Protein 4H3U (pdb70)

Structure (mmCIF, N/CA/C/O backbone):
data_4H3U
#
_entry.id   4H3U
#
_cell.length_a   61.578
_cell.length_b   61.578
_cell.length_c   144.576
_cell.angle_alpha   90.00
_cell.angle_beta   90.00
_cell.angle_gamma   120.00
#
_symmetry.space_group_name_H-M   'P 61'
#
loop_
_entity.id
_entity.type
_entity.pdbx_description
1 polymer 'hypothetical protein'
2 non-polymer 'CADMIUM ION'
3 non-polymer 'CHLORIDE ION'
4 non-polymer 'ACETATE ION'
5 water water
#
loop_
_atom_site.group_PDB
_atom_site.id
_atom_site.type_symbol
_atom_site.label_atom_id
_atom_site.label_alt_id
_atom_site.label_comp_id
_atom_site.label_asym_id
_atom_site.label_entity_id
_atom_site.label_seq_id
_atom_site.pdbx_PDB_ins_code
_atom_site.Cartn_x
_atom_site.Cartn_y
_atom_site.Cartn_z
_atom_site.occupancy
_atom_site.B_iso_or_equiv
_atom_site.auth_seq_id
_atom_site.auth_comp_id
_atom_site.auth_asym_id
_atom_site.auth_atom_id
_atom_site.pdbx_PDB_model_num
ATOM 6 N N . THR A 1 26 ? 42.338 11.133 30.356 1.00 33.39 2 THR A N 1
ATOM 7 C CA . THR A 1 26 ? 42.707 11.125 28.929 1.00 28.00 2 THR A CA 1
ATOM 8 C C . THR A 1 26 ? 41.911 12.150 28.115 1.00 30.91 2 THR A C 1
ATOM 9 O O . THR A 1 26 ? 40.672 12.113 28.063 1.00 31.67 2 THR A O 1
ATOM 13 N N . THR A 1 27 ? 42.632 13.031 27.439 1.00 17.60 3 THR A N 1
ATOM 14 C CA . THR A 1 27 ? 42.012 14.067 26.622 1.00 15.63 3 THR A CA 1
ATOM 15 C C . THR A 1 27 ? 41.640 13.556 25.236 1.00 15.11 3 THR A C 1
ATOM 16 O O . THR A 1 27 ? 42.496 13.027 24.536 1.00 15.90 3 THR A O 1
ATOM 20 N N . PRO A 1 28 ? 40.364 13.713 24.826 1.00 15.26 4 PRO A N 1
ATOM 21 C CA . PRO A 1 28 ? 39.956 13.271 23.485 1.00 13.51 4 PRO A CA 1
ATOM 22 C C . PRO A 1 28 ? 40.802 13.951 22.400 1.00 12.27 4 PRO A C 1
ATOM 23 O O . PRO A 1 28 ? 41.091 15.155 22.517 1.00 12.24 4 PRO A O 1
ATOM 27 N N . GLU A 1 29 ? 41.099 13.252 21.317 1.00 11.83 5 GLU A N 1
ATOM 28 C CA . GLU A 1 29 ? 41.866 13.856 20.249 1.00 13.05 5 GLU A CA 1
ATOM 29 C C . GLU A 1 29 ? 41.171 15.115 19.676 1.00 9.99 5 GLU A C 1
ATOM 30 O O . GLU A 1 29 ? 41.859 16.024 19.259 1.00 10.61 5 GLU A O 1
ATOM 36 N N . ILE A 1 30 ? 39.835 15.103 19.614 1.00 10.21 6 ILE A N 1
ATOM 37 C CA . ILE A 1 30 ? 39.111 16.246 19.078 1.00 9.74 6 ILE A CA 1
ATOM 38 C C . ILE A 1 30 ? 39.393 17.511 19.897 1.00 8.81 6 ILE A C 1
ATOM 39 O O . ILE A 1 30 ? 39.438 18.622 19.346 1.00 8.89 6 ILE A O 1
ATOM 44 N N . VAL A 1 31 ? 39.590 17.341 21.211 1.00 8.20 7 VAL A N 1
ATOM 45 C CA . VAL A 1 31 ? 39.926 18.460 22.083 1.00 8.16 7 VAL A CA 1
ATOM 46 C C . VAL A 1 31 ? 41.320 18.996 21.744 1.00 7.66 7 VAL A C 1
ATOM 47 O O . VAL A 1 31 ? 41.530 20.206 21.638 1.00 7.91 7 VAL A O 1
ATOM 51 N N . THR A 1 32 ? 42.285 18.086 21.607 1.00 7.91 8 THR A N 1
ATOM 52 C CA . THR A 1 32 ? 43.643 18.495 21.252 1.00 8.81 8 THR A CA 1
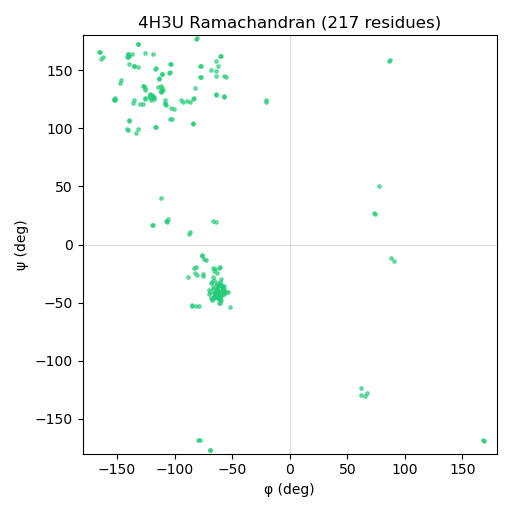ATOM 53 C C . THR A 1 32 ? 43.632 19.205 19.888 1.00 8.52 8 THR A C 1
ATOM 54 O O . THR A 1 32 ? 44.312 20.221 19.724 1.00 9.04 8 THR A O 1
ATOM 58 N N . ALA A 1 33 ? 42.854 18.700 18.931 1.00 7.82 9 ALA A N 1
ATOM 59 C CA . ALA A 1 33 ? 42.773 19.286 17.609 1.00 9.26 9 ALA A CA 1
ATOM 60 C C . ALA A 1 33 ? 42.151 20.680 17.657 1.00 8.51 9 ALA A C 1
ATOM 61 O O . ALA A 1 33 ? 42.583 21.606 16.984 1.00 8.83 9 ALA A O 1
ATOM 63 N N . TRP A 1 34 ? 41.105 20.829 18.460 1.00 8.15 10 TRP A N 1
ATOM 64 C CA . TRP A 1 34 ? 40.416 22.120 18.636 1.00 8.11 10 TRP A CA 1
ATOM 65 C C . TRP A 1 34 ? 41.376 23.166 19.226 1.00 7.79 10 TRP A C 1
ATOM 66 O O . TRP A 1 34 ? 41.448 24.292 18.735 1.00 7.93 10 TRP A O 1
ATOM 77 N N . ALA A 1 35 ? 42.110 22.767 20.262 1.00 7.52 11 ALA A N 1
ATOM 78 C CA . ALA A 1 35 ? 43.077 23.692 20.871 1.00 8.29 11 ALA A CA 1
ATOM 79 C C . ALA A 1 35 ? 44.192 24.077 19.911 1.00 8.46 11 ALA A C 1
ATOM 80 O O . ALA A 1 35 ? 44.592 25.255 19.852 1.00 8.91 11 ALA A O 1
ATOM 82 N N . ALA A 1 36 ? 44.673 23.102 19.135 1.00 8.85 12 ALA A N 1
ATOM 83 C CA . ALA A 1 36 ? 45.738 23.363 18.180 1.00 8.58 12 ALA A CA 1
ATOM 84 C C . ALA A 1 36 ? 45.226 24.301 17.069 1.00 7.81 12 ALA A C 1
ATOM 85 O O . ALA A 1 36 ? 45.966 25.165 16.582 1.00 9.16 12 ALA A O 1
ATOM 87 N N . ALA A 1 37 ? 43.974 24.139 16.664 1.00 8.00 13 ALA A N 1
ATOM 88 C CA . ALA A 1 37 ? 43.379 24.990 15.637 1.00 7.60 13 ALA A CA 1
ATOM 89 C C . ALA A 1 37 ? 43.257 26.427 16.152 1.00 7.66 13 ALA A C 1
ATOM 90 O O . ALA A 1 37 ? 43.621 27.390 15.486 1.00 8.50 13 ALA A O 1
ATOM 92 N N . TRP A 1 38 ? 42.806 26.588 17.388 1.00 7.64 14 TRP A N 1
ATOM 93 C CA . TRP A 1 38 ? 42.706 27.939 17.953 1.00 8.06 14 TRP A CA 1
ATOM 94 C C . TRP A 1 38 ? 44.075 28.592 18.183 1.00 7.69 14 TRP A C 1
ATOM 95 O O . TRP A 1 38 ? 44.196 29.811 18.053 1.00 9.04 14 TRP A O 1
ATOM 106 N N . THR A 1 39 ? 45.093 27.785 18.512 1.00 8.69 15 THR A N 1
ATOM 107 C CA . THR A 1 39 ? 46.424 28.302 18.829 1.00 8.70 15 THR A CA 1
ATOM 108 C C . THR A 1 39 ? 47.257 28.581 17.587 1.00 9.09 15 THR A C 1
ATOM 109 O O . THR A 1 39 ? 48.150 29.419 17.614 1.00 10.68 15 THR A O 1
ATOM 113 N N . GLY A 1 40 ? 46.943 27.914 16.495 1.00 9.08 16 GLY A N 1
ATOM 114 C CA . GLY A 1 40 ? 47.640 28.079 15.229 1.00 9.48 16 GLY A CA 1
ATOM 115 C C . GLY A 1 40 ? 47.191 29.304 14.462 1.00 8.78 16 GLY A C 1
ATOM 116 O O . GLY A 1 40 ? 46.473 30.148 14.981 1.00 11.12 16 GLY A O 1
ATOM 117 N N . THR A 1 41 ? 47.602 29.380 13.209 1.00 8.73 17 THR A N 1
ATOM 118 C CA . THR A 1 41 ? 47.395 30.573 12.387 1.00 10.43 17 THR A CA 1
ATOM 119 C C . THR A 1 41 ? 46.550 30.210 11.147 1.00 9.74 17 THR A C 1
ATOM 120 O O . THR A 1 41 ? 46.493 30.999 10.230 1.00 14.78 17 THR A O 1
ATOM 124 N N . ASN A 1 42 ? 45.870 29.064 11.161 1.00 9.17 18 ASN A N 1
ATOM 125 C CA . ASN A 1 42 ? 45.149 28.501 10.010 1.00 9.45 18 ASN A CA 1
ATOM 126 C C . ASN A 1 42 ? 43.655 28.438 10.307 1.00 9.06 18 ASN A C 1
ATOM 127 O O . ASN A 1 42 ? 43.206 27.526 10.972 1.00 9.23 18 ASN A O 1
ATOM 132 N N . PRO A 1 43 ? 42.881 29.388 9.775 1.00 8.74 19 PRO A N 1
ATOM 133 C CA . PRO A 1 43 ? 41.415 29.366 10.052 1.00 9.12 19 PRO A CA 1
ATOM 134 C C . PRO A 1 43 ? 40.774 28.022 9.664 1.00 7.81 19 PRO A C 1
ATOM 135 O O . PRO A 1 43 ? 39.867 27.534 10.372 1.00 8.23 19 PRO A O 1
ATOM 139 N N . ASN A 1 44 ? 41.159 27.442 8.530 1.00 7.80 20 ASN A N 1
ATOM 140 C CA . ASN A 1 44 ? 40.551 26.197 8.073 1.00 7.87 20 ASN A CA 1
ATOM 141 C C . ASN A 1 44 ? 40.820 25.014 8.979 1.00 7.76 20 ASN A C 1
ATOM 142 O O . ASN A 1 44 ? 40.086 24.036 8.919 1.00 8.82 20 ASN A O 1
ATOM 147 N N . ALA A 1 45 ? 41.857 25.070 9.803 1.00 7.69 21 ALA A N 1
ATOM 148 C CA . ALA A 1 45 ? 42.094 23.998 10.751 1.00 8.64 21 ALA A CA 1
ATOM 149 C C . ALA A 1 45 ? 40.976 23.956 11.788 1.00 7.86 21 ALA A C 1
ATOM 150 O O . ALA A 1 45 ? 40.695 22.865 12.318 1.00 8.81 21 ALA A O 1
ATOM 152 N N . LEU A 1 46 ? 40.322 25.087 12.078 1.00 7.97 22 LEU A N 1
ATOM 153 C CA . LEU A 1 46 ? 39.189 25.073 13.013 1.00 8.53 22 LEU A CA 1
ATOM 154 C C . LEU A 1 46 ? 37.930 24.615 12.268 1.00 7.82 22 LEU A C 1
ATOM 155 O O . LEU A 1 46 ? 37.240 23.682 12.689 1.00 7.71 22 LEU A O 1
ATOM 160 N N . GLY A 1 47 ? 37.610 25.261 11.145 1.00 7.95 23 GLY A N 1
ATOM 161 C CA . GLY A 1 47 ? 36.408 24.911 10.430 1.00 8.34 23 GLY A CA 1
ATOM 162 C C . GLY A 1 47 ? 36.285 23.465 10.000 1.00 7.10 23 GLY A C 1
ATOM 163 O O . GLY A 1 47 ? 35.181 22.862 10.074 1.00 7.68 23 GLY A O 1
ATOM 164 N N . THR A 1 48 ? 37.375 22.853 9.570 1.00 6.78 24 THR A N 1
ATOM 165 C CA . THR A 1 48 ? 37.326 21.489 9.070 1.00 6.82 24 THR A CA 1
ATOM 166 C C . THR A 1 48 ? 36.854 20.480 10.113 1.00 6.73 24 THR A C 1
ATOM 167 O O . THR A 1 48 ? 36.429 19.372 9.758 1.00 7.81 24 THR A O 1
ATOM 171 N N . LEU A 1 49 ? 36.937 20.812 11.389 1.00 6.71 25 LEU A N 1
ATOM 172 C CA . LEU A 1 49 ? 36.481 19.920 12.447 1.00 7.89 25 LEU A CA 1
ATOM 173 C C . LEU A 1 49 ? 34.969 19.803 12.557 1.00 7.89 25 LEU A C 1
ATOM 174 O O . LEU A 1 49 ? 34.485 18.917 13.246 1.00 8.57 25 LEU A O 1
ATOM 179 N N . PHE A 1 50 ? 34.223 20.691 11.905 1.00 6.98 26 PHE A N 1
ATOM 180 C CA . PHE A 1 50 ? 32.791 20.814 12.072 1.00 7.31 26 PHE A CA 1
ATOM 181 C C . PHE A 1 50 ? 31.959 20.238 10.942 1.00 7.80 26 PHE A C 1
ATOM 182 O O . PHE A 1 50 ? 32.322 20.223 9.778 1.00 8.36 26 PHE A O 1
ATOM 190 N N . ALA A 1 51 ? 30.777 19.742 11.345 1.00 8.68 27 ALA A N 1
ATOM 191 C CA . ALA A 1 51 ? 29.772 19.271 10.426 1.00 9.44 27 ALA A CA 1
ATOM 192 C C 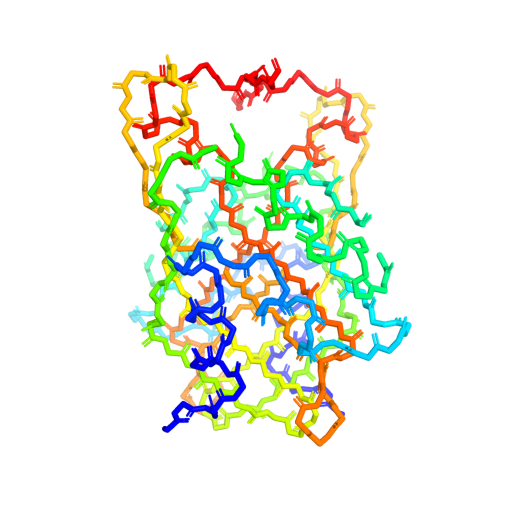. ALA A 1 51 ? 29.338 20.387 9.497 1.00 8.97 27 ALA A C 1
ATOM 193 O O . ALA A 1 51 ? 29.460 21.580 9.820 1.00 9.68 27 ALA A O 1
ATOM 195 N N . ALA A 1 52 ? 28.698 20.029 8.385 1.00 10.05 28 ALA A N 1
ATOM 196 C CA . ALA A 1 52 ? 28.287 20.995 7.411 1.00 11.18 28 ALA A CA 1
ATOM 197 C C . ALA A 1 52 ? 27.319 22.016 7.984 1.00 10.66 28 ALA A C 1
ATOM 198 O O . ALA A 1 52 ? 27.339 23.185 7.582 1.00 11.73 28 ALA A O 1
ATOM 200 N N . ASP A 1 53 ? 26.465 21.560 8.899 1.00 9.82 29 ASP A N 1
ATOM 201 C CA . ASP A 1 53 ? 25.502 22.383 9.598 1.00 11.10 29 ASP A CA 1
ATOM 202 C C . ASP A 1 53 ? 25.884 22.605 11.055 1.00 10.31 29 ASP A C 1
ATOM 203 O O . ASP A 1 53 ? 25.058 22.943 11.890 1.00 11.49 29 ASP A O 1
ATOM 208 N N . GLY A 1 54 ? 27.149 22.415 11.369 1.00 9.43 30 GLY A N 1
ATOM 209 C CA . GLY A 1 54 ? 27.631 22.619 12.714 1.00 8.65 30 GLY A CA 1
ATOM 210 C C . GLY A 1 54 ? 27.511 24.071 13.153 1.00 7.98 30 GLY A C 1
ATOM 211 O O . GLY A 1 54 ? 27.641 24.981 12.348 1.00 9.52 30 GLY A O 1
ATOM 212 N N . THR A 1 55 ? 27.310 24.264 14.442 1.00 8.15 31 THR A N 1
ATOM 213 C CA . THR A 1 55 ? 27.184 25.599 15.012 1.00 8.39 31 THR A CA 1
ATOM 214 C C . THR A 1 55 ? 28.300 25.913 16.006 1.00 7.85 31 THR A C 1
ATOM 215 O O . THR A 1 55 ? 28.840 25.032 16.675 1.00 8.63 31 THR A O 1
ATOM 219 N N . TYR A 1 56 ? 28.610 27.209 16.091 1.00 8.43 32 TYR A N 1
ATOM 220 C CA . TYR A 1 56 ? 29.603 27.703 17.001 1.00 7.30 32 TYR A CA 1
ATOM 221 C C . TYR A 1 56 ? 29.002 28.956 17.653 1.00 8.05 32 TYR A C 1
ATOM 222 O O . TYR A 1 56 ? 28.612 29.898 16.957 1.00 9.02 32 TYR A O 1
ATOM 231 N N . VAL A 1 57 ? 28.930 28.990 18.977 1.00 7.59 33 VAL A N 1
ATOM 232 C CA . VAL A 1 57 ? 28.432 30.132 19.724 1.00 8.43 33 VAL A CA 1
ATOM 233 C C . VAL A 1 57 ? 29.475 30.547 20.754 1.00 8.07 33 VAL A C 1
ATOM 234 O O . VAL A 1 57 ? 29.843 29.763 21.597 1.00 8.76 33 VAL A O 1
ATOM 238 N N . ASP A 1 58 ? 29.864 31.830 20.710 1.00 7.95 34 ASP A N 1
ATOM 239 C CA . ASP A 1 58 ? 30.681 32.451 21.748 1.00 7.88 34 ASP A CA 1
ATOM 240 C C . ASP A 1 58 ? 29.731 33.283 22.583 1.00 7.78 34 ASP A C 1
ATOM 241 O O . ASP A 1 58 ? 29.213 34.299 22.116 1.00 9.05 34 ASP A O 1
ATOM 246 N N . HIS A 1 59 ? 29.454 32.818 23.803 1.00 7.71 35 HIS A N 1
ATOM 247 C CA . HIS A 1 59 ? 28.506 33.505 24.658 1.00 8.45 35 HIS A CA 1
ATOM 248 C C . HIS A 1 59 ? 29.063 34.789 25.269 1.00 8.25 35 HIS A C 1
ATOM 249 O O . HIS A 1 59 ? 28.267 35.649 25.658 1.00 9.77 35 HIS A O 1
ATOM 256 N N . ALA A 1 60 ? 30.363 34.868 25.446 1.00 9.04 36 ALA A N 1
ATOM 257 C CA . ALA A 1 60 ? 30.951 36.064 26.063 1.00 9.89 36 ALA A CA 1
AT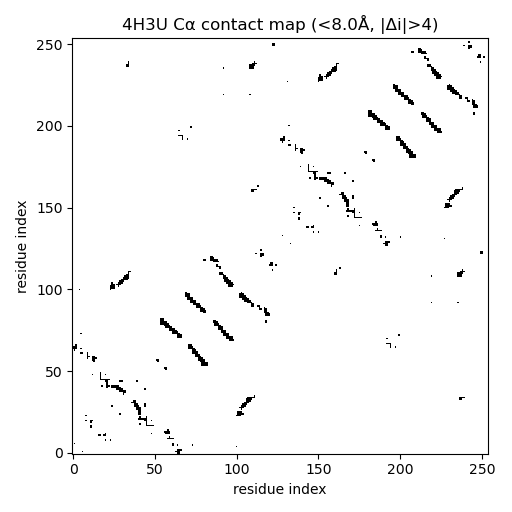OM 258 C C . ALA A 1 60 ? 30.762 37.288 25.152 1.00 11.08 36 ALA A C 1
ATOM 259 O O . ALA A 1 60 ? 30.418 38.359 25.618 1.00 11.36 36 ALA A O 1
ATOM 261 N N . ILE A 1 61 ? 31.052 37.094 23.859 1.00 13.02 37 ILE A N 1
ATOM 262 C CA . ILE A 1 61 ? 30.961 38.147 22.822 1.00 14.53 37 ILE A CA 1
ATOM 263 C C . ILE A 1 61 ? 29.576 38.214 22.215 1.00 13.63 37 ILE A C 1
ATOM 264 O O . ILE A 1 61 ? 29.167 39.279 21.768 1.00 17.92 37 ILE A O 1
ATOM 269 N N . GLY A 1 62 ? 28.855 37.102 22.202 1.00 12.99 38 GLY A N 1
ATOM 270 C CA . GLY A 1 62 ? 27.566 36.947 21.590 1.00 12.58 38 GLY A CA 1
ATOM 271 C C . GLY A 1 62 ? 27.647 36.807 20.091 1.00 14.93 38 GLY A C 1
ATOM 272 O O . GLY A 1 62 ? 27.019 37.564 19.356 1.00 24.88 38 GLY A O 1
ATOM 273 N N . ALA A 1 63 ? 28.485 35.910 19.622 1.00 11.23 39 ALA A N 1
ATOM 274 C CA . ALA A 1 63 ? 28.645 35.633 18.211 1.00 11.63 39 ALA A CA 1
ATOM 275 C C . ALA A 1 63 ? 28.143 34.226 17.913 1.00 9.74 39 ALA A C 1
ATOM 276 O O . ALA A 1 63 ? 28.448 33.301 18.638 1.00 11.57 39 ALA A O 1
ATOM 278 N N A THR A 1 64 ? 27.456 34.085 16.783 0.50 10.38 40 THR A N 1
ATOM 279 N N B THR A 1 64 ? 27.417 34.054 16.819 0.50 10.04 40 THR A N 1
ATOM 280 C CA A THR A 1 64 ? 26.884 32.833 16.296 0.50 9.61 40 THR A CA 1
ATOM 281 C CA B THR A 1 64 ? 26.959 32.745 16.359 0.50 10.12 40 THR A CA 1
ATOM 282 C C A THR A 1 64 ? 27.260 32.533 14.837 0.50 8.98 40 THR A C 1
ATOM 283 C C B THR A 1 64 ? 27.355 32.557 14.900 0.50 9.49 40 THR A C 1
ATOM 284 O O A THR A 1 64 ? 26.980 33.339 13.935 0.50 10.09 40 THR A O 1
ATOM 285 O O B THR A 1 64 ? 27.228 33.484 14.084 0.50 9.35 40 THR A O 1
ATOM 300 N N . THR A 1 66 ? 27.432 29.341 11.684 1.00 7.93 42 THR A N 1
ATOM 301 C CA . THR A 1 66 ? 26.963 28.037 11.228 1.00 7.96 42 THR A CA 1
ATOM 302 C C . THR A 1 66 ? 27.729 27.640 9.975 1.00 7.38 42 THR A C 1
ATOM 303 O O . THR A 1 66 ? 27.796 28.436 9.027 1.00 9.11 42 THR A O 1
ATOM 307 N N . GLY A 1 67 ? 28.219 26.405 9.973 1.00 7.88 43 GLY A N 1
ATOM 308 C CA . GLY A 1 67 ? 28.933 25.874 8.830 1.00 7.78 43 GLY A CA 1
ATOM 309 C C . GLY A 1 67 ? 30.409 26.203 8.842 1.00 7.51 43 GLY A C 1
ATOM 310 O O . GLY A 1 67 ? 30.861 27.090 9.538 1.00 7.71 43 GLY A O 1
ATOM 311 N N . ARG A 1 68 ? 31.204 25.406 8.108 1.00 7.24 44 ARG A N 1
ATOM 312 C CA . ARG A 1 68 ? 32.628 25.521 8.152 1.00 7.09 44 ARG A CA 1
ATOM 313 C C . ARG A 1 68 ? 33.168 26.832 7.695 1.00 7.40 44 ARG A C 1
ATOM 314 O O . ARG A 1 68 ? 34.174 27.312 8.260 1.00 7.71 44 ARG A O 1
ATOM 322 N N . GLU A 1 69 ? 32.625 27.430 6.638 1.00 7.10 45 GLU A N 1
ATOM 323 C CA . GLU A 1 69 ? 33.115 28.715 6.187 1.00 7.11 45 GLU A CA 1
ATOM 324 C C . GLU A 1 69 ? 32.962 29.778 7.260 1.00 6.58 45 GLU A C 1
ATOM 325 O O . GLU A 1 69 ? 33.925 30.532 7.534 1.00 7.53 45 GLU A O 1
ATOM 331 N N . GLN A 1 70 ? 31.773 29.903 7.851 1.00 6.59 46 GLN A N 1
ATOM 332 C CA . GLN A 1 70 ? 31.585 30.908 8.907 1.00 7.16 46 GLN A CA 1
ATOM 333 C C . GLN A 1 70 ? 32.474 30.631 10.122 1.00 6.84 46 GLN A C 1
ATOM 334 O O . GLN A 1 70 ? 32.998 31.529 10.747 1.00 7.62 46 GLN A O 1
ATOM 340 N N . ILE A 1 71 ? 32.621 29.356 10.461 1.00 7.02 47 ILE A N 1
ATOM 341 C CA . ILE A 1 71 ? 33.401 28.970 11.658 1.00 7.19 47 ILE A CA 1
ATOM 342 C C . ILE A 1 71 ? 34.896 29.261 11.456 1.00 7.07 47 ILE A C 1
ATOM 343 O O . ILE A 1 71 ? 35.549 29.864 12.319 1.00 8.20 47 ILE A O 1
ATOM 348 N N . SER A 1 72 ? 35.451 28.886 10.294 1.00 7.65 48 SER A N 1
ATOM 349 C CA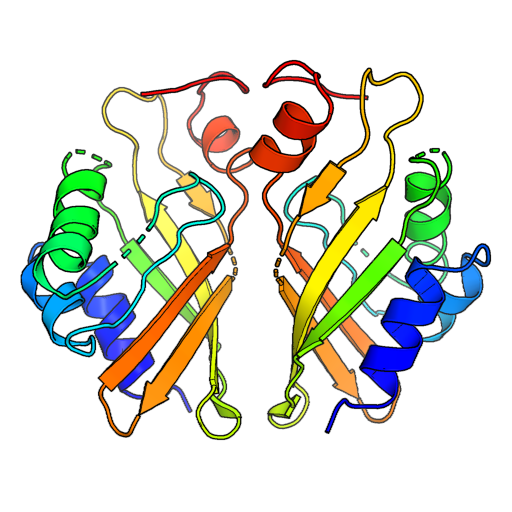 . SER A 1 72 ? 36.808 29.280 9.975 1.00 7.78 48 SER A CA 1
ATOM 350 C C . SER A 1 72 ? 36.902 30.827 9.990 1.00 7.53 48 SER A C 1
ATOM 351 O O . SER A 1 72 ? 37.886 31.395 10.485 1.00 7.95 48 SER A O 1
ATOM 354 N N . GLY A 1 73 ? 35.879 31.515 9.483 1.00 7.68 49 GLY A N 1
ATOM 355 C CA . GLY A 1 73 ? 35.825 32.964 9.523 1.00 7.26 49 GLY A CA 1
ATOM 356 C C . GLY A 1 73 ? 35.861 33.542 10.913 1.00 7.33 49 GLY A C 1
ATOM 357 O O . GLY A 1 73 ? 36.385 34.659 11.091 1.00 9.68 49 GLY A O 1
ATOM 358 N N . TRP A 1 74 ? 35.354 32.842 11.926 1.00 8.46 50 TRP A N 1
ATOM 359 C CA . TRP A 1 74 ? 35.418 33.294 13.313 1.00 8.65 50 TRP A CA 1
ATOM 360 C C . TRP A 1 74 ? 36.852 33.224 13.845 1.00 8.02 50 TRP A C 1
ATOM 361 O O . TRP A 1 74 ? 37.281 34.138 14.546 1.00 9.05 50 TRP A O 1
ATOM 372 N N . LYS A 1 75 ? 37.607 32.194 13.494 1.00 8.50 51 LYS A N 1
ATOM 373 C CA . LYS A 1 75 ? 39.031 32.166 13.832 1.00 8.47 51 LYS A CA 1
ATOM 374 C C . LYS A 1 75 ? 39.730 33.330 13.144 1.00 8.09 51 LYS A C 1
ATOM 375 O O . LYS A 1 75 ? 40.546 34.023 13.778 1.00 8.70 51 LYS A O 1
ATOM 381 N N . ALA A 1 76 ? 39.455 33.577 11.864 1.00 8.01 52 ALA A N 1
ATOM 382 C CA . ALA A 1 76 ? 40.068 34.690 11.171 1.00 9.25 52 ALA A CA 1
ATOM 383 C C . ALA A 1 76 ? 39.736 36.045 11.825 1.00 9.87 52 ALA A C 1
ATOM 384 O O . ALA A 1 76 ? 40.618 36.887 12.005 1.00 10.16 52 ALA A O 1
ATOM 386 N N . ARG A 1 77 ? 38.485 36.255 12.186 1.00 9.99 53 ARG A N 1
ATOM 387 C CA . ARG A 1 77 ? 38.038 37.486 12.811 1.00 10.36 53 ARG A CA 1
ATOM 388 C C . ARG A 1 77 ? 38.671 37.687 14.173 1.00 10.22 53 ARG A C 1
ATOM 389 O O . ARG A 1 77 ? 39.043 38.800 14.558 1.00 11.97 53 ARG A O 1
ATOM 397 N N . THR A 1 78 ? 38.752 36.608 14.933 1.00 9.66 54 THR A N 1
ATOM 398 C CA . THR A 1 78 ? 39.370 36.673 16.239 1.00 8.84 54 THR A CA 1
ATOM 399 C C . THR A 1 78 ? 40.848 37.070 16.088 1.00 8.97 54 THR A C 1
ATOM 400 O O . THR A 1 78 ? 41.319 37.947 16.817 1.00 10.56 54 THR A O 1
ATOM 404 N N . ASP A 1 79 ? 41.555 36.438 15.161 1.00 8.74 55 ASP A N 1
ATOM 405 C CA . ASP A 1 79 ? 42.970 36.775 14.925 1.00 9.51 55 ASP A CA 1
ATOM 406 C C . ASP A 1 79 ? 43.172 38.197 14.454 1.00 10.01 55 ASP A C 1
ATOM 407 O O . ASP A 1 79 ? 44.185 38.824 14.731 1.00 11.61 55 ASP A O 1
ATOM 412 N N . ALA A 1 80 ? 42.251 38.704 13.662 1.00 11.46 56 ALA A N 1
ATOM 413 C CA . ALA A 1 80 ? 42.357 40.084 13.214 1.00 12.31 56 ALA A CA 1
ATOM 414 C C . ALA A 1 80 ? 42.254 41.050 14.388 1.00 12.94 56 ALA A C 1
ATOM 415 O O . ALA A 1 80 ? 42.867 42.104 14.345 1.00 15.23 56 ALA A O 1
ATOM 425 N N . ILE A 1 82 ? 42.820 40.102 17.835 1.00 9.32 58 ILE A N 1
ATOM 426 C CA . ILE A 1 82 ? 43.593 39.666 18.959 1.00 8.80 58 ILE A CA 1
ATOM 427 C C . ILE A 1 82 ? 44.864 38.975 18.519 1.00 8.68 58 ILE A C 1
ATOM 428 O O . ILE A 1 82 ? 44.824 38.049 17.729 1.00 9.26 58 ILE A O 1
ATOM 433 N N . GLU A 1 83 ? 45.997 39.503 18.990 1.00 8.67 59 GLU A N 1
ATOM 434 C CA . GLU A 1 83 ? 47.268 38.918 18.704 1.00 9.05 59 GLU A CA 1
ATOM 435 C C . GLU A 1 83 ? 47.550 37.726 19.648 1.00 8.38 59 GLU A C 1
ATOM 436 O O . GLU A 1 83 ? 47.114 37.696 20.797 1.00 8.40 59 GLU A O 1
ATOM 442 N N A ASN A 1 84 ? 48.307 36.760 19.151 0.50 9.86 60 ASN A N 1
ATOM 443 N N B ASN A 1 84 ? 48.308 36.750 19.177 0.50 10.60 60 ASN A N 1
ATOM 444 C CA A ASN A 1 84 ? 48.795 35.639 19.958 0.50 9.67 60 ASN A CA 1
ATOM 445 C CA B ASN A 1 84 ? 48.757 35.652 20.037 0.50 11.39 60 ASN A CA 1
ATOM 446 C C A ASN A 1 84 ? 47.676 34.811 20.625 0.50 9.50 60 ASN A C 1
ATOM 447 C C B ASN A 1 84 ? 47.626 34.862 20.684 0.50 10.04 60 ASN A C 1
ATOM 448 O O A ASN A 1 84 ? 47.839 34.362 21.748 0.50 9.64 60 ASN A O 1
ATOM 449 O O B ASN A 1 84 ? 47.712 34.519 21.862 0.50 10.40 60 ASN A O 1
ATOM 458 N N . VAL A 1 85 ? 46.548 34.643 19.947 1.00 8.34 61 VAL A N 1
ATOM 459 C CA . VAL A 1 85 ? 45.488 33.825 20.512 1.00 8.82 61 VAL A CA 1
ATOM 460 C C . VAL A 1 85 ? 46.045 32.426 20.811 1.00 9.38 61 VAL A C 1
ATOM 461 O O . VAL A 1 85 ? 46.719 31.820 19.957 1.00 9.92 61 VAL A O 1
ATOM 465 N N . HIS A 1 86 ? 45.833 31.962 22.027 1.00 9.09 62 HIS A N 1
ATOM 466 C CA . HIS A 1 86 ? 46.285 30.641 22.400 1.00 10.07 62 HIS A CA 1
ATOM 467 C C . HIS A 1 86 ? 45.322 30.055 23.404 1.00 9.97 62 HIS A C 1
ATOM 468 O O . HIS A 1 86 ? 44.824 30.742 24.286 1.00 11.53 62 HIS A O 1
ATOM 475 N N . VAL A 1 87 ? 45.058 28.769 23.213 1.00 9.56 63 VAL A N 1
ATOM 476 C CA . VAL A 1 87 ? 44.128 28.016 24.039 1.00 9.49 63 VAL A CA 1
ATOM 477 C C . VAL A 1 87 ? 44.826 26.762 24.539 1.00 9.87 63 VAL A C 1
ATOM 478 O O . VAL A 1 87 ? 45.335 26.012 23.745 1.00 12.00 63 VAL A O 1
ATOM 482 N N . THR A 1 88 ? 44.913 26.626 25.870 1.00 9.80 64 THR A N 1
ATOM 483 C CA . THR A 1 88 ? 45.562 25.476 26.483 1.00 10.24 64 THR A CA 1
ATOM 484 C C . THR A 1 88 ? 44.503 24.680 27.221 1.00 9.86 64 THR A C 1
ATOM 485 O O . THR A 1 88 ? 43.576 25.218 27.798 1.00 11.70 64 THR A O 1
ATOM 489 N N . ILE A 1 89 ? 44.626 23.361 27.199 1.00 9.98 65 ILE A N 1
ATOM 490 C CA . ILE A 1 89 ? 43.688 22.487 27.856 1.00 9.31 65 ILE A CA 1
ATOM 491 C C . ILE A 1 89 ? 44.091 22.219 29.297 1.00 9.20 65 ILE A C 1
ATOM 492 O O . ILE A 1 89 ? 45.196 21.721 29.551 1.00 11.87 65 ILE A O 1
ATOM 497 N N . THR A 1 90 ? 43.193 22.512 30.210 1.00 9.63 66 THR A N 1
ATOM 498 C CA . THR A 1 90 ? 43.350 22.213 31.623 1.00 11.17 66 THR A CA 1
ATOM 499 C C . THR A 1 90 ? 42.897 20.787 31.882 1.00 11.02 66 THR A C 1
ATOM 500 O O . THR A 1 90 ? 43.645 19.984 32.462 1.00 13.76 66 THR A O 1
ATOM 504 N N . LYS A 1 91 ? 41.677 20.451 31.442 1.00 10.20 67 LYS A N 1
ATOM 505 C CA . LYS A 1 91 ? 41.165 19.089 31.522 1.00 11.64 67 LYS A CA 1
ATOM 506 C C . LYS A 1 91 ? 39.969 18.974 30.600 1.00 9.50 67 LYS A C 1
ATOM 507 O O . LYS A 1 91 ? 39.413 19.975 30.213 1.00 10.88 67 LYS A O 1
ATOM 513 N N . ALA A 1 92 ? 39.630 17.770 30.212 1.00 9.30 68 ALA A N 1
ATOM 514 C CA . ALA A 1 92 ? 38.490 17.559 29.376 1.00 8.74 68 ALA A CA 1
ATOM 515 C C . ALA A 1 92 ? 37.936 16.187 29.664 1.00 8.26 68 ALA A C 1
ATOM 516 O O . ALA A 1 92 ? 38.675 15.299 30.079 1.00 11.12 68 ALA A O 1
ATOM 518 N N A TYR A 1 93 ? 36.634 16.000 29.425 0.50 8.57 69 TYR A N 1
ATOM 519 N N B TYR A 1 93 ? 36.660 15.970 29.362 0.50 8.33 69 TYR A N 1
ATOM 520 C CA A TYR A 1 93 ? 35.940 14.767 29.742 0.50 8.91 69 TYR A CA 1
ATOM 521 C CA B TYR A 1 93 ? 36.042 14.692 29.555 0.50 9.38 69 TYR A CA 1
ATOM 522 C C A TYR A 1 93 ? 34.720 14.555 28.841 0.50 8.82 69 TYR A C 1
ATOM 523 C C B TYR A 1 93 ? 34.911 14.571 28.595 0.50 8.87 69 TYR A C 1
ATOM 524 O O A TYR A 1 93 ? 33.933 15.463 28.626 0.50 8.20 69 TYR A O 1
ATOM 525 O O B TYR A 1 93 ? 34.392 15.564 28.077 0.50 8.14 69 TYR A O 1
ATOM 542 N N . ARG A 1 94 ? 34.536 13.321 28.375 1.00 11.21 70 ARG A N 1
ATOM 543 C CA . ARG A 1 94 ? 33.497 12.924 27.445 1.00 11.08 70 ARG A CA 1
ATOM 544 C C . ARG A 1 94 ? 32.421 12.120 28.173 1.00 10.36 70 ARG A C 1
ATOM 545 O O . ARG A 1 94 ? 32.734 11.242 28.967 1.00 11.30 70 ARG A O 1
ATOM 553 N N . ALA A 1 95 ? 31.176 12.396 27.806 1.00 10.32 71 ALA A N 1
ATOM 554 C CA . ALA A 1 95 ? 29.981 11.682 28.244 1.00 12.85 71 ALA A CA 1
ATOM 555 C C . ALA A 1 95 ? 29.185 11.452 26.957 1.00 13.27 71 ALA A C 1
ATOM 556 O O . ALA A 1 95 ? 28.446 12.307 26.504 1.00 13.80 71 ALA A O 1
ATOM 558 N N . GLY A 1 96 ? 29.360 10.266 26.372 1.00 19.29 72 GLY A N 1
ATOM 559 C CA . GLY A 1 96 ? 28.653 9.942 25.130 1.00 22.20 72 GLY A CA 1
ATOM 560 C C . GLY A 1 96 ? 29.051 10.879 24.006 1.00 16.56 72 GLY A C 1
ATOM 561 O O . GLY A 1 96 ? 30.224 11.002 23.676 1.00 16.95 72 GLY A O 1
ATOM 562 N N . ASP A 1 97 ? 28.069 11.556 23.416 1.00 16.01 73 ASP A N 1
ATOM 563 C CA . ASP A 1 97 ? 28.372 12.485 22.342 1.00 12.88 73 ASP A CA 1
ATOM 564 C C . ASP A 1 97 ? 28.716 13.893 22.837 1.00 10.45 73 ASP A C 1
ATOM 565 O O . ASP A 1 97 ? 28.845 14.790 22.036 1.00 16.33 73 ASP A O 1
ATOM 570 N N . HIS A 1 98 ? 28.885 14.065 24.136 1.00 8.51 74 HIS A N 1
ATOM 571 C CA . HIS A 1 98 ? 29.172 15.373 24.707 1.00 9.54 74 HIS A CA 1
ATOM 572 C C . HIS A 1 98 ? 30.562 15.406 25.258 1.00 10.86 74 HIS A C 1
ATOM 573 O O . HIS A 1 98 ? 31.042 14.444 25.839 1.00 13.25 74 HIS A O 1
ATOM 580 N N . VAL A 1 99 ? 31.281 16.473 24.994 1.00 8.49 75 VAL A N 1
ATOM 581 C CA . VAL A 1 99 ? 32.618 16.678 25.516 1.00 8.41 75 VAL A CA 1
ATOM 582 C C . VAL A 1 99 ? 32.621 18.050 26.222 1.00 8.17 75 VAL A C 1
ATOM 583 O O . VAL A 1 99 ? 32.146 19.050 25.692 1.00 10.99 75 VAL A O 1
ATOM 587 N N . THR A 1 100 ? 33.183 18.057 27.421 1.00 6.88 76 THR A N 1
ATOM 588 C CA . THR A 1 100 ? 33.386 19.277 28.175 1.00 7.05 76 THR A CA 1
ATOM 589 C C . THR A 1 100 ? 34.865 19.581 28.239 1.00 6.63 76 THR A C 1
ATOM 590 O O . THR A 1 100 ? 35.671 18.688 28.563 1.00 7.96 76 THR A O 1
ATOM 594 N N . ILE A 1 101 ? 35.215 20.839 27.954 1.00 7.22 77 ILE A N 1
ATOM 595 C CA . ILE A 1 101 ? 36.580 21.289 27.980 1.00 7.21 77 ILE A CA 1
ATOM 596 C C . ILE A 1 101 ? 36.749 22.410 28.977 1.00 7.79 77 ILE A C 1
ATOM 597 O O . ILE A 1 101 ? 36.014 23.394 28.916 1.00 8.54 77 ILE A O 1
ATOM 602 N N . GLU A 1 102 ? 37.693 22.264 29.897 1.00 7.53 78 GLU A N 1
ATOM 603 C CA . GLU A 1 102 ? 38.139 23.353 30.747 1.00 8.02 78 GLU A CA 1
ATOM 604 C C . GLU A 1 102 ? 39.494 23.791 30.136 1.00 7.90 78 GLU A C 1
ATOM 605 O O . GLU A 1 102 ? 40.455 23.005 30.053 1.00 9.45 78 GLU A O 1
ATOM 611 N N . ALA A 1 103 ? 39.560 25.028 29.672 1.00 8.82 79 ALA A N 1
ATOM 612 C CA . ALA A 1 103 ? 40.736 25.561 29.001 1.00 9.21 79 ALA A CA 1
ATOM 613 C C . ALA A 1 103 ? 41.104 26.890 29.549 1.00 8.80 79 ALA A C 1
ATOM 614 O O . ALA A 1 103 ? 40.416 27.447 30.409 1.00 9.51 79 ALA A O 1
ATOM 616 N N . VAL A 1 104 ? 42.255 27.397 29.101 1.00 8.86 80 VAL A N 1
ATOM 617 C CA . VAL A 1 104 ? 42.651 28.785 29.339 1.00 9.42 80 VAL A CA 1
ATOM 618 C C . VAL A 1 104 ? 42.783 29.428 27.972 1.00 9.23 80 VAL A C 1
ATOM 619 O O . VAL A 1 104 ? 43.483 28.931 27.100 1.00 10.53 80 VAL A O 1
ATOM 623 N N . TYR A 1 105 ? 42.093 30.547 27.830 1.00 8.65 81 TYR A N 1
ATOM 624 C CA . TYR A 1 105 ? 42.071 31.359 26.620 1.00 9.24 81 TYR A CA 1
ATOM 625 C C . TYR A 1 105 ? 42.851 32.648 26.859 1.00 9.28 81 TYR A C 1
ATOM 626 O O . TYR A 1 105 ? 42.546 33.394 27.772 1.00 9.29 81 TYR A O 1
ATOM 635 N N . GLY A 1 106 ? 43.859 32.867 26.045 1.00 9.76 82 GLY A N 1
ATOM 636 C CA . GLY A 1 106 ? 44.704 34.040 26.192 1.00 9.71 82 GLY A CA 1
ATOM 637 C C . GLY A 1 106 ? 45.032 34.694 24.872 1.00 8.48 82 GLY A C 1
ATOM 638 O O . GLY A 1 106 ? 44.944 34.093 23.798 1.00 9.24 82 GLY A O 1
ATOM 639 N N . GLY A 1 107 ? 45.500 35.937 24.977 1.00 8.05 83 GLY A N 1
ATOM 640 C CA . GLY A 1 107 ? 45.908 36.715 23.808 1.00 8.02 83 GLY A CA 1
ATOM 641 C C . GLY A 1 107 ? 46.113 38.164 24.223 1.00 7.38 83 GLY A C 1
ATOM 642 O O . GLY A 1 107 ? 46.122 38.480 25.397 1.00 7.48 83 GLY A O 1
ATOM 643 N N . HIS A 1 108 ? 46.257 39.017 23.226 1.00 7.19 84 HIS A N 1
ATOM 644 C CA . HIS A 1 108 ? 46.439 40.444 23.485 1.00 6.70 84 HIS A CA 1
ATOM 645 C C . HIS A 1 108 ? 45.608 41.204 22.446 1.00 6.57 84 HIS A C 1
ATOM 646 O O . HIS A 1 108 ? 45.970 41.267 21.266 1.00 8.10 84 HIS A O 1
ATOM 653 N N . ILE A 1 109 ? 44.488 41.777 22.881 1.00 7.19 85 ILE A N 1
ATOM 654 C CA . ILE A 1 109 ? 43.629 42.538 21.992 1.00 7.77 85 ILE A CA 1
ATOM 655 C C . ILE A 1 109 ? 44.473 43.653 21.370 1.00 8.41 85 ILE A C 1
ATOM 656 O O . ILE A 1 109 ? 45.123 44.432 22.101 1.00 8.08 85 ILE A O 1
ATOM 661 N N . LYS A 1 110 ? 44.479 43.750 20.053 1.00 9.30 86 LYS A N 1
ATOM 662 C CA . LYS A 1 110 ? 45.378 44.696 19.385 1.00 10.13 86 LYS A CA 1
ATOM 663 C C . LYS A 1 110 ? 44.986 46.112 19.784 1.00 10.64 86 LYS A C 1
ATOM 664 O O . LYS A 1 110 ? 43.800 46.524 19.683 1.00 12.85 86 LYS A O 1
ATOM 670 N N . GLY A 1 111 ? 45.985 46.892 20.216 1.00 11.60 87 GLY A N 1
ATOM 671 C CA . GLY A 1 111 ? 45.798 48.266 20.691 1.00 11.99 87 GLY A CA 1
ATOM 672 C C . GLY A 1 111 ? 45.473 48.402 22.188 1.00 12.75 87 GLY A C 1
ATOM 673 O O . GLY A 1 111 ? 45.471 49.523 22.712 1.00 15.31 87 GLY A O 1
ATOM 674 N N . ALA A 1 112 ? 45.158 47.304 22.884 1.00 9.30 88 ALA A N 1
ATOM 675 C CA . ALA A 1 112 ? 44.841 47.369 24.329 1.00 8.19 88 ALA A CA 1
ATOM 676 C C . ALA A 1 112 ? 46.123 47.493 25.117 1.00 7.19 88 ALA A C 1
ATOM 677 O O . ALA A 1 112 ? 47.181 46.980 24.695 1.00 7.32 88 ALA A O 1
ATOM 679 N N . PRO A 1 113 ? 46.052 48.087 26.316 1.00 7.29 89 PRO A N 1
ATOM 680 C CA . PRO A 1 113 ? 47.278 48.207 27.103 1.00 7.91 89 PRO A CA 1
ATOM 681 C C . PRO A 1 113 ? 48.051 46.908 27.443 1.00 7.09 89 PRO A C 1
ATOM 682 O O . PRO A 1 113 ? 49.276 46.888 27.359 1.00 8.24 89 PRO A O 1
ATOM 686 N N . THR A 1 114 ? 47.329 45.838 27.791 1.00 6.70 90 THR A N 1
ATOM 687 C CA . THR A 1 114 ? 47.954 44.629 28.259 1.00 7.06 90 THR A CA 1
ATOM 688 C C . THR A 1 114 ? 47.243 43.383 27.709 1.00 6.74 90 THR A C 1
ATOM 689 O O . THR A 1 114 ? 46.099 43.502 27.291 1.00 6.91 90 THR A O 1
ATOM 693 N N . PRO A 1 115 ? 47.898 42.220 27.777 1.00 6.42 91 PRO A N 1
ATOM 694 C CA . PRO A 1 115 ? 47.287 40.946 27.360 1.00 6.76 91 PRO A CA 1
ATOM 695 C C . PRO A 1 115 ? 46.380 40.396 28.478 1.00 6.65 91 PRO A C 1
ATOM 696 O O . PRO A 1 115 ? 46.278 40.965 29.569 1.00 7.77 91 PRO A O 1
ATOM 700 N N . PHE A 1 116 ? 45.742 39.272 28.167 1.00 7.49 92 PHE A N 1
ATOM 701 C CA . PHE A 1 116 ? 44.844 38.594 29.102 1.00 6.89 92 PHE A CA 1
ATOM 702 C C . PHE A 1 116 ? 45.002 37.072 29.003 1.00 7.14 92 PHE A C 1
ATOM 703 O O . PHE A 1 116 ? 45.469 36.552 27.986 1.00 7.81 92 PHE A O 1
ATOM 711 N N . ALA A 1 117 ? 44.548 36.402 30.045 1.00 7.36 93 ALA A N 1
ATOM 712 C CA . ALA A 1 117 ? 44.386 34.919 30.053 1.00 7.17 93 ALA A CA 1
ATOM 713 C C . ALA A 1 117 ? 43.251 34.637 31.025 1.00 8.31 93 ALA A C 1
ATOM 714 O O . ALA A 1 117 ? 43.302 35.076 32.174 1.00 9.07 93 ALA A O 1
ATOM 716 N N . VAL A 1 118 ? 42.227 33.892 30.574 1.00 8.23 94 VAL A N 1
ATOM 717 C CA . VAL A 1 118 ? 41.086 33.584 31.418 1.00 8.14 94 VAL A CA 1
ATOM 718 C C . VAL A 1 118 ? 40.712 32.113 31.281 1.00 8.17 94 VAL A C 1
ATOM 719 O O . VAL A 1 118 ? 40.885 31.505 30.214 1.00 8.94 94 VAL A O 1
ATOM 723 N N . PRO A 1 119 ? 40.086 31.546 32.319 1.00 8.46 95 PRO A N 1
ATOM 724 C CA . PRO A 1 119 ? 39.521 30.208 32.171 1.00 8.96 95 PRO A CA 1
ATOM 725 C C . PRO A 1 119 ? 38.302 30.249 31.226 1.00 9.37 95 PRO A C 1
ATOM 726 O O . PRO A 1 119 ? 37.493 31.169 31.254 1.00 9.37 95 PRO A O 1
ATOM 746 N N . ALA A 1 121 ? 35.128 27.637 29.538 1.00 7.76 97 ALA A N 1
ATOM 747 C CA . ALA A 1 121 ? 34.390 26.344 29.485 1.00 7.34 97 ALA A CA 1
ATOM 748 C C . ALA A 1 121 ? 33.854 26.230 28.072 1.00 6.63 97 ALA A C 1
ATOM 749 O O . ALA A 1 121 ? 33.103 27.102 27.610 1.00 8.41 97 ALA A O 1
ATOM 751 N N . THR A 1 122 ? 34.181 25.141 27.390 1.00 6.97 98 THR A N 1
ATOM 752 C CA . THR A 1 122 ? 33.671 24.864 26.070 1.00 7.45 98 THR A CA 1
ATOM 753 C C . THR A 1 122 ? 32.934 23.532 26.074 1.00 7.40 98 THR A C 1
ATOM 754 O O . THR A 1 122 ? 33.415 22.510 26.574 1.00 8.12 98 THR A O 1
ATOM 758 N N . LEU A 1 123 ? 31.720 23.583 25.560 1.00 7.18 99 LEU A N 1
ATOM 759 C CA . LEU A 1 123 ? 30.847 22.394 25.469 1.00 7.37 99 LEU A CA 1
ATOM 760 C C . LEU A 1 123 ? 30.767 22.005 24.013 1.00 7.27 99 LEU A C 1
ATOM 761 O O . LEU A 1 123 ? 30.262 22.785 23.180 1.00 8.18 99 LEU A O 1
ATOM 766 N N . LEU A 1 124 ? 31.189 20.763 23.711 1.00 7.61 100 LEU A N 1
ATOM 767 C CA . LEU A 1 124 ? 31.065 20.255 22.361 1.00 7.45 100 LEU A CA 1
ATOM 768 C C . LEU A 1 124 ? 30.021 19.133 22.308 1.00 8.74 100 LEU A C 1
ATOM 769 O O . LEU A 1 124 ? 29.894 18.350 23.258 1.00 10.40 100 LEU A O 1
ATOM 774 N N . ARG A 1 125 ? 29.327 19.046 21.204 1.00 8.91 101 ARG A N 1
ATOM 775 C CA . ARG A 1 125 ? 28.584 17.857 20.833 1.00 8.80 101 ARG A CA 1
ATOM 776 C C . ARG A 1 125 ? 29.253 17.328 19.580 1.00 9.23 101 ARG A C 1
ATOM 777 O O . ARG A 1 125 ? 29.579 18.090 18.678 1.00 9.27 101 ARG A O 1
ATOM 785 N N . THR A 1 126 ? 29.465 16.016 19.538 1.00 10.25 102 THR A N 1
ATOM 786 C CA . THR A 1 126 ? 30.211 15.376 18.422 1.00 9.76 102 THR A CA 1
ATOM 787 C C . THR A 1 126 ? 29.401 14.252 17.783 1.00 12.28 102 THR A C 1
ATOM 788 O O . THR A 1 126 ? 28.410 13.754 18.337 1.00 13.46 102 THR A O 1
ATOM 792 N N . ARG A 1 127 ? 29.866 13.859 16.605 1.00 13.26 103 ARG A N 1
ATOM 793 C CA . ARG A 1 127 ? 29.317 12.730 15.837 1.00 13.36 103 ARG A CA 1
ATOM 794 C C . ARG A 1 127 ? 30.579 12.087 15.250 1.00 14.34 103 ARG A C 1
ATOM 795 O O . ARG A 1 127 ? 31.142 12.562 14.257 1.00 14.99 103 ARG A O 1
ATOM 803 N N . GLY A 1 128 ? 31.061 11.018 15.879 1.00 17.82 104 GLY A N 1
ATOM 804 C CA . GLY A 1 128 ? 32.333 10.444 15.472 1.00 16.75 104 GLY A CA 1
ATOM 805 C C . GLY A 1 128 ? 33.369 11.502 15.793 1.00 19.97 104 GLY A C 1
ATOM 806 O O . GLY A 1 128 ? 33.340 12.058 16.909 1.00 21.13 104 GLY A O 1
ATOM 807 N N . GLU A 1 129 ? 34.237 11.821 14.815 1.00 17.26 105 GLU A N 1
ATOM 808 C CA . GLU A 1 129 ? 35.224 12.865 14.959 1.00 20.84 105 GLU A CA 1
ATOM 809 C C . GLU A 1 129 ? 34.692 14.291 14.722 1.00 16.93 105 GLU A C 1
ATOM 810 O O . GLU A 1 129 ? 35.310 15.215 15.217 1.00 18.30 105 GLU A O 1
ATOM 816 N N . GLU A 1 130 ? 33.545 14.464 14.044 1.00 11.31 106 GLU A N 1
ATOM 817 C CA . GLU A 1 130 ? 32.996 15.805 13.717 1.00 11.93 106 GLU A CA 1
ATOM 818 C C . GLU A 1 130 ? 32.305 16.461 14.898 1.00 8.60 106 GLU A C 1
ATOM 819 O O . GLU A 1 130 ? 31.600 15.842 15.664 1.00 11.85 106 GLU A O 1
ATOM 825 N N . ILE A 1 131 ? 32.473 17.782 14.963 1.00 8.16 107 ILE A N 1
ATOM 826 C CA . ILE A 1 131 ? 31.800 18.620 15.942 1.00 7.71 107 ILE A CA 1
ATOM 827 C C . ILE A 1 131 ? 30.503 19.150 15.338 1.00 8.14 107 ILE A C 1
ATOM 828 O O . ILE A 1 131 ? 30.516 19.759 14.273 1.00 8.97 107 ILE A O 1
ATOM 833 N N . THR A 1 132 ? 29.377 18.870 15.993 1.00 7.90 108 THR A N 1
ATOM 834 C CA . THR A 1 132 ? 28.105 19.399 15.571 1.00 8.00 108 THR A CA 1
ATOM 835 C C . THR A 1 132 ? 27.739 20.704 16.273 1.00 8.38 108 THR A C 1
ATOM 836 O O . THR A 1 132 ? 26.986 21.501 15.728 1.00 8.59 108 THR A O 1
ATOM 840 N N A SER A 1 133 ? 28.248 20.895 17.487 0.50 7.68 109 SER A N 1
ATOM 841 N N B SER A 1 133 ? 28.273 20.937 17.460 0.50 8.21 109 SER A N 1
ATOM 842 C CA A SER A 1 133 ? 28.002 22.111 18.263 0.50 7.70 109 SER A CA 1
ATOM 843 C CA B SER A 1 133 ? 28.043 22.211 18.120 0.50 8.53 109 SER A CA 1
ATOM 844 C C A SER A 1 133 ? 29.207 22.443 19.141 0.50 6.94 109 SER A C 1
ATOM 845 C C B SER A 1 133 ? 29.173 22.464 19.102 0.50 7.65 109 SER A C 1
ATOM 846 O O A SER A 1 133 ? 29.792 21.568 19.750 0.50 7.69 109 SER A O 1
ATOM 847 O O B SER A 1 133 ? 29.628 21.578 19.787 0.50 8.74 109 SER A O 1
ATOM 852 N N . ASP A 1 134 ? 29.568 23.730 19.154 1.00 7.51 110 ASP A N 1
ATOM 853 C CA . ASP A 1 134 ? 30.557 24.250 20.092 1.00 7.42 110 ASP A CA 1
ATOM 854 C C . ASP A 1 134 ? 29.910 25.478 20.765 1.00 7.25 110 ASP A C 1
ATOM 855 O O . ASP A 1 134 ? 29.390 26.364 20.069 1.00 7.96 110 ASP A O 1
ATOM 860 N N . GLN A 1 135 ? 29.934 25.520 22.082 1.00 6.74 111 GLN A N 1
ATOM 861 C CA . GLN A 1 135 ? 29.601 26.712 22.875 1.00 6.96 111 GLN A CA 1
ATOM 862 C C . GLN A 1 135 ? 30.821 27.054 23.728 1.00 7.32 111 GLN A C 1
ATOM 863 O O . GLN A 1 135 ? 31.300 26.224 24.482 1.00 8.03 111 GLN A O 1
ATOM 869 N N . ASP A 1 136 ? 31.239 28.337 23.669 1.00 7.01 112 ASP A N 1
ATOM 870 C CA . ASP A 1 136 ? 32.334 28.859 24.483 1.00 7.07 112 ASP A CA 1
ATOM 871 C C . ASP A 1 136 ? 31.791 29.851 25.511 1.00 7.40 112 ASP A C 1
ATOM 872 O O . ASP A 1 136 ? 31.014 30.738 25.152 1.00 7.91 112 ASP A O 1
ATOM 877 N N . TYR A 1 137 ? 32.192 29.687 26.764 1.00 7.43 113 TYR A N 1
ATOM 878 C CA . TYR A 1 137 ? 31.866 30.581 27.892 1.00 7.56 113 TYR A CA 1
ATOM 879 C C . TYR A 1 137 ? 33.142 31.012 28.592 1.00 7.68 113 TYR A C 1
ATOM 880 O O . TYR A 1 137 ? 33.998 30.208 28.884 1.00 8.74 113 TYR A O 1
ATOM 889 N N . TYR A 1 138 ? 33.228 32.332 28.922 1.00 7.92 114 TYR A N 1
ATOM 890 C CA . TYR A 1 138 ? 34.368 32.877 29.636 1.00 7.64 114 TYR A CA 1
ATOM 891 C C . TYR A 1 138 ? 33.987 34.248 30.150 1.00 7.10 114 TYR A C 1
ATOM 892 O O . TYR A 1 138 ? 32.998 34.845 29.684 1.00 7.26 114 TYR A O 1
ATOM 901 N N . SER A 1 139 ? 34.760 34.793 31.069 1.00 7.57 115 SER A N 1
ATOM 902 C CA . SER A 1 139 ? 34.449 36.100 31.641 1.00 7.75 115 SER A CA 1
ATOM 903 C C . SER A 1 139 ? 34.941 37.238 30.799 1.00 7.77 115 SER A C 1
ATOM 904 O O . SER A 1 139 ? 36.134 37.575 30.831 1.00 7.81 115 SER A O 1
ATOM 907 N N . LEU A 1 140 ? 34.049 37.888 30.071 1.00 8.09 116 LEU A N 1
ATOM 908 C CA . LEU A 1 140 ? 34.411 39.080 29.294 1.00 8.81 116 LEU A CA 1
ATOM 909 C C . LEU A 1 140 ? 34.891 40.172 30.247 1.00 8.69 116 LEU A C 1
ATOM 910 O O . LEU A 1 140 ? 35.825 40.907 29.928 1.00 9.34 116 LEU A O 1
ATOM 915 N N . SER A 1 141 ? 34.315 40.274 31.439 1.00 9.99 117 SER A N 1
ATOM 916 C CA . SER A 1 141 ? 34.743 41.327 32.395 1.00 10.80 117 SER A CA 1
ATOM 917 C C . SER A 1 141 ? 36.208 41.134 32.746 1.00 9.56 117 SER A C 1
ATOM 918 O O . SER A 1 141 ? 36.946 42.114 32.824 1.00 9.97 117 SER A O 1
ATOM 921 N N A SER A 1 142 ? 36.592 39.905 33.000 0.50 8.87 118 SER A N 1
ATOM 922 N N B SER A 1 142 ? 36.653 39.910 32.994 0.50 9.16 118 SER A N 1
ATOM 923 C CA A SER A 1 142 ? 37.969 39.601 33.346 0.50 8.90 118 SER A CA 1
ATOM 924 C CA B SER A 1 142 ? 38.046 39.611 33.337 0.50 9.25 118 SER A CA 1
ATOM 925 C C A SER A 1 142 ? 38.892 39.887 32.161 0.50 8.32 118 SER A C 1
ATOM 926 C C B SER A 1 142 ? 38.955 39.883 32.154 0.50 8.48 118 SER A C 1
ATOM 927 O O A SER A 1 142 ? 39.993 40.415 32.333 0.50 9.01 118 SER A O 1
ATOM 928 O O B SER A 1 142 ? 40.076 40.402 32.319 0.50 9.19 118 SER A O 1
ATOM 933 N N . VAL A 1 143 ? 38.492 39.497 30.960 1.00 8.12 119 VAL A N 1
ATOM 934 C CA . VAL A 1 143 ? 39.268 39.796 29.759 1.00 7.98 119 VAL A CA 1
ATOM 935 C C . VAL A 1 143 ? 39.564 41.303 29.669 1.00 7.71 119 VAL A C 1
ATOM 936 O O . VAL A 1 143 ? 40.700 41.744 29.494 1.00 8.65 119 VAL A O 1
ATOM 940 N N . LEU A 1 144 ? 38.519 42.089 29.746 1.00 8.40 120 LEU A N 1
ATOM 941 C CA . LEU A 1 144 ? 38.670 43.545 29.599 1.00 8.19 120 LEU A CA 1
ATOM 942 C C . LEU A 1 144 ? 39.494 44.141 30.733 1.00 8.38 120 LEU A C 1
ATOM 943 O O . LEU A 1 144 ? 40.342 45.023 30.498 1.00 9.57 120 LEU A O 1
ATOM 948 N N . ALA A 1 145 ? 39.226 43.752 31.971 1.00 8.58 121 ALA A N 1
ATOM 949 C CA . ALA A 1 145 ? 39.978 44.282 33.104 1.00 9.08 121 ALA A CA 1
ATOM 950 C C . ALA A 1 145 ? 41.480 43.934 32.982 1.00 8.00 121 ALA A C 1
ATOM 951 O O . ALA A 1 145 ? 42.323 44.810 33.170 1.00 9.24 121 ALA A O 1
ATOM 953 N N . GLN A 1 146 ? 41.786 42.669 32.673 1.00 7.66 122 GLN A N 1
ATOM 954 C CA . GLN A 1 146 ? 43.178 42.294 32.527 1.00 7.57 122 GLN A CA 1
ATOM 955 C C . GLN A 1 146 ? 43.858 43.126 31.442 1.00 7.08 122 GLN A C 1
ATOM 956 O O . GLN A 1 146 ? 45.067 43.343 31.507 1.00 8.42 122 GLN A O 1
ATOM 962 N N . SER A 1 147 ? 43.079 43.404 30.398 1.00 7.77 123 SER A N 1
ATOM 963 C CA . SER A 1 147 ? 43.590 44.107 29.212 1.00 7.19 123 SER A CA 1
ATOM 964 C C . SER A 1 147 ? 43.775 45.596 29.401 1.00 7.21 123 SER A C 1
ATOM 965 O O . SER A 1 147 ? 44.327 46.260 28.525 1.00 8.23 123 SER A O 1
ATOM 968 N N . GLY A 1 148 ? 43.292 46.124 30.522 1.00 7.61 124 GLY A N 1
ATOM 969 C CA . GLY A 1 148 ? 43.343 47.546 30.784 1.00 8.16 124 GLY A CA 1
ATOM 970 C C . GLY A 1 148 ? 42.347 48.325 29.953 1.00 8.41 124 GLY A C 1
ATOM 971 O O . GLY A 1 148 ? 42.545 49.520 29.737 1.00 10.88 124 GLY A O 1
ATOM 972 N N . LEU A 1 149 ? 41.244 47.695 29.562 1.00 8.75 125 LEU A N 1
ATOM 973 C CA . LEU A 1 149 ? 40.201 48.321 28.775 1.00 9.19 125 LEU A CA 1
ATOM 974 C C . LEU A 1 149 ? 39.026 48.651 29.651 1.00 12.34 125 LEU A C 1
ATOM 975 O O . LEU A 1 149 ? 38.815 48.021 30.697 1.00 13.42 125 LEU A O 1
ATOM 980 N N . PRO A 1 150 ? 38.218 49.644 29.237 1.00 14.51 126 PRO A N 1
ATOM 981 C CA . PRO A 1 150 ? 37.045 50.024 30.012 1.00 15.98 126 PRO A CA 1
ATOM 982 C C . PRO A 1 150 ? 36.045 48.873 30.103 1.00 16.41 126 PRO A C 1
ATOM 983 O O . PRO A 1 150 ? 35.942 48.072 29.170 1.00 16.64 126 PRO A O 1
ATOM 987 N N . ALA A 1 151 ? 35.237 48.870 31.162 1.00 18.83 127 ALA A N 1
ATOM 988 C CA . ALA A 1 151 ? 34.282 47.786 31.354 1.00 18.25 127 ALA A CA 1
ATOM 989 C C . ALA A 1 151 ? 33.209 47.674 30.251 1.00 18.99 127 ALA A C 1
ATOM 990 O O . ALA A 1 151 ? 32.659 46.605 30.003 1.00 24.06 127 ALA A O 1
ATOM 992 N N . ASP A 1 152 ? 32.949 48.784 29.579 1.00 21.29 128 ASP A N 1
ATOM 993 C CA . ASP A 1 152 ? 31.980 48.814 28.499 1.00 21.06 128 ASP A CA 1
ATOM 994 C C . ASP A 1 152 ? 32.615 48.896 27.122 1.00 23.73 128 ASP A C 1
ATOM 995 O O . ASP A 1 152 ? 31.972 49.314 26.162 1.00 25.56 128 ASP A O 1
ATOM 1000 N N . TRP A 1 153 ? 33.877 48.491 27.018 1.00 22.16 129 TRP A N 1
ATOM 1001 C CA . TRP A 1 153 ? 34.588 48.562 25.760 1.00 21.53 129 TRP A CA 1
ATOM 1002 C C . TRP A 1 153 ? 33.970 47.663 24.704 1.00 26.74 129 TRP A C 1
ATOM 1003 O O . TRP A 1 153 ? 33.462 46.586 25.009 1.00 30.58 129 TRP A O 1
ATOM 1014 N N . THR A 1 154 ? 34.009 48.140 23.462 1.00 26.94 130 THR A N 1
ATOM 1015 C CA . THR A 1 154 ? 33.575 47.361 22.299 1.00 35.83 130 THR A CA 1
ATOM 1016 C C . THR A 1 154 ? 34.599 47.655 21.184 1.00 35.09 130 THR A C 1
ATOM 1017 O O . THR A 1 154 ? 35.221 48.731 21.165 1.00 36.93 130 THR A O 1
ATOM 1021 N N . PRO A 1 155 ? 34.744 46.723 20.228 1.00 44.50 131 PRO A N 1
ATOM 1022 C CA . PRO A 1 155 ? 35.691 46.933 19.123 1.00 45.27 131 PRO A CA 1
ATOM 1023 C C . PRO A 1 155 ? 35.266 48.078 18.194 1.00 55.57 131 PRO A C 1
ATOM 1024 O O . PRO A 1 155 ? 35.777 49.196 18.310 1.00 66.84 131 PRO A O 1
ATOM 1028 N N . THR B 1 26 ? 19.296 11.103 31.007 1.00 32.41 2 THR B N 1
ATOM 1029 C CA . THR B 1 26 ? 18.861 11.160 32.446 1.00 29.19 2 THR B CA 1
ATOM 1030 C C . THR B 1 26 ? 19.666 12.167 33.243 1.00 29.60 2 THR B C 1
ATOM 1031 O O . THR B 1 26 ? 20.896 12.117 33.302 1.00 32.66 2 THR B O 1
ATOM 1035 N N . THR B 1 27 ? 18.954 13.030 33.933 1.00 17.65 3 THR B N 1
ATOM 1036 C CA . THR B 1 27 ? 19.592 14.060 34.742 1.00 15.10 3 THR B CA 1
ATOM 1037 C C . THR B 1 27 ? 19.989 13.555 36.118 1.00 14.72 3 THR B C 1
ATOM 1038 O O . THR B 1 27 ? 19.128 13.028 36.832 1.00 16.01 3 THR B O 1
ATOM 1042 N N . PRO B 1 28 ? 21.274 13.700 36.504 1.00 14.89 4 PRO B N 1
ATOM 1043 C CA . PRO B 1 28 ? 21.642 13.274 37.862 1.00 14.65 4 PRO B CA 1
ATOM 1044 C C . PRO B 1 28 ? 20.783 13.965 38.964 1.00 12.27 4 PRO B C 1
ATOM 1045 O O . PRO B 1 28 ? 20.472 15.171 38.861 1.00 12.88 4 PRO B O 1
ATOM 1049 N N . GLU B 1 29 ? 20.463 13.241 40.030 1.00 12.22 5 GLU B N 1
ATOM 1050 C CA . GLU B 1 29 ? 19.716 13.847 41.115 1.00 13.36 5 GLU B CA 1
ATOM 1051 C C . GLU B 1 29 ? 20.424 15.098 41.695 1.00 10.07 5 GLU B C 1
ATOM 1052 O O . GLU B 1 29 ? 19.752 16.019 42.116 1.00 10.95 5 GLU B O 1
ATOM 1058 N N . ILE B 1 30 ? 21.755 15.086 41.757 1.00 10.17 6 ILE B N 1
ATOM 1059 C CA . ILE B 1 30 ? 22.465 16.249 42.294 1.00 9.95 6 ILE B CA 1
ATOM 1060 C C . ILE B 1 30 ? 22.189 17.509 41.467 1.00 9.01 6 ILE B C 1
ATOM 1061 O O . ILE B 1 30 ? 22.134 18.625 42.016 1.00 8.67 6 ILE B O 1
ATOM 1066 N N . VAL B 1 31 ? 21.988 17.344 40.156 1.00 8.31 7 VAL B N 1
ATOM 1067 C CA . VAL B 1 31 ? 21.646 18.465 39.287 1.00 8.44 7 VAL B CA 1
ATOM 1068 C C . VAL B 1 31 ? 20.260 18.999 39.623 1.00 7.82 7 VAL B C 1
ATOM 1069 O O . VAL B 1 31 ? 20.042 20.223 39.730 1.00 8.22 7 VAL B O 1
ATOM 1073 N N . THR B 1 32 ? 19.281 18.095 39.745 1.00 8.45 8 THR B N 1
ATOM 1074 C CA . THR B 1 32 ? 17.925 18.490 40.120 1.00 9.01 8 THR B CA 1
A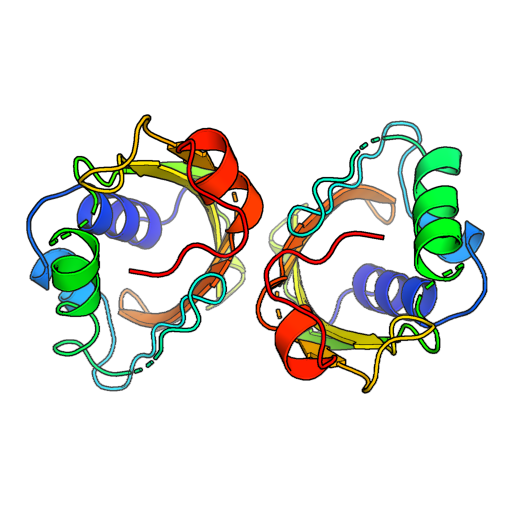TOM 1075 C C . THR B 1 32 ? 17.951 19.214 41.471 1.00 8.79 8 THR B C 1
ATOM 1076 O O . THR B 1 32 ? 17.258 20.232 41.655 1.00 9.42 8 THR B O 1
ATOM 1080 N N . ALA B 1 33 ? 18.720 18.700 42.429 1.00 8.33 9 ALA B N 1
ATOM 1081 C CA . ALA B 1 33 ? 18.800 19.288 43.755 1.00 9.63 9 ALA B CA 1
ATOM 1082 C C . ALA B 1 33 ? 19.419 20.679 43.711 1.00 8.06 9 ALA B C 1
ATOM 1083 O O . ALA B 1 33 ? 18.970 21.603 44.389 1.00 8.71 9 ALA B O 1
ATOM 1085 N N . TRP B 1 34 ? 20.478 20.839 42.916 1.00 8.03 10 TRP B N 1
ATOM 1086 C CA . TRP B 1 34 ? 21.160 22.117 42.749 1.00 7.97 10 TRP B CA 1
ATOM 1087 C C . TRP B 1 34 ? 20.210 23.154 42.158 1.00 7.72 10 TRP B C 1
ATOM 1088 O O . TRP B 1 34 ? 20.132 24.299 42.624 1.00 7.93 10 TRP B O 1
ATOM 1099 N N . ALA B 1 35 ? 19.470 22.778 41.116 1.00 7.67 11 ALA B N 1
ATOM 1100 C CA . ALA B 1 35 ? 18.489 23.709 40.503 1.00 8.32 11 ALA B CA 1
ATOM 1101 C C . ALA B 1 35 ? 17.383 24.095 41.479 1.00 7.97 11 ALA B C 1
ATOM 1102 O O . ALA B 1 35 ? 16.970 25.242 41.526 1.00 8.98 11 ALA B O 1
ATOM 1104 N N . ALA B 1 36 ? 16.907 23.110 42.241 1.00 8.34 12 ALA B N 1
ATOM 1105 C CA . ALA B 1 36 ? 15.839 23.361 43.195 1.00 8.58 12 ALA B CA 1
ATOM 1106 C C . ALA B 1 36 ? 16.357 24.294 44.295 1.00 7.67 12 ALA B C 1
ATOM 1107 O O . ALA B 1 36 ? 15.633 25.154 44.786 1.00 8.96 12 ALA B O 1
ATOM 1109 N N . ALA B 1 37 ? 17.608 24.113 44.716 1.00 8.07 13 ALA B N 1
ATOM 1110 C CA . ALA B 1 37 ? 18.208 24.995 45.716 1.00 7.81 13 ALA B CA 1
ATOM 1111 C C . ALA B 1 37 ? 18.317 26.427 45.208 1.00 7.78 13 ALA B C 1
ATOM 1112 O O . ALA B 1 37 ? 17.952 27.377 45.884 1.00 9.01 13 ALA B O 1
ATOM 1114 N N . TRP B 1 38 ? 18.768 26.597 43.973 1.00 7.46 14 TRP B N 1
ATOM 1115 C CA . TRP B 1 38 ? 18.875 27.939 43.412 1.00 8.17 14 TRP B CA 1
ATOM 1116 C C . TRP B 1 38 ? 17.509 28.574 43.183 1.00 8.09 14 TRP B C 1
ATOM 1117 O O . TRP B 1 38 ? 17.363 29.804 43.309 1.00 9.21 14 TRP B O 1
ATOM 1128 N N . THR B 1 39 ? 16.491 27.768 42.839 1.00 8.38 15 THR B N 1
ATOM 1129 C CA . THR B 1 39 ? 15.162 28.285 42.536 1.00 8.80 15 THR B CA 1
ATOM 1130 C C . THR B 1 39 ? 14.346 28.578 43.787 1.00 9.16 15 THR B C 1
ATOM 1131 O O . THR B 1 39 ? 13.440 29.413 43.756 1.00 10.71 15 THR B O 1
ATOM 1135 N N . GLY B 1 40 ? 14.646 27.885 44.873 1.00 9.33 16 GLY B N 1
ATOM 1136 C CA . GLY B 1 40 ? 13.952 28.060 46.131 1.00 9.96 16 GLY B CA 1
ATOM 1137 C C . GLY B 1 40 ? 14.394 29.294 46.899 1.00 8.81 16 GLY B C 1
ATOM 1138 O O . GLY B 1 40 ? 15.107 30.150 46.386 1.00 10.88 16 GLY B O 1
ATOM 1139 N N . THR B 1 41 ? 13.966 29.363 48.146 1.00 8.50 17 THR B N 1
ATOM 1140 C CA . THR B 1 41 ? 14.167 30.547 48.993 1.00 10.05 17 THR B CA 1
ATOM 1141 C C . THR B 1 41 ? 15.011 30.194 50.229 1.00 10.41 17 THR B C 1
ATOM 1142 O O . THR B 1 41 ? 15.117 31.030 51.129 1.00 14.29 17 THR B O 1
ATOM 1146 N N . ASN B 1 42 ? 15.707 29.047 50.205 1.00 9.05 18 ASN B N 1
ATOM 1147 C CA . ASN B 1 42 ? 16.424 28.504 51.362 1.00 9.42 18 ASN B CA 1
ATOM 1148 C C . ASN B 1 42 ? 17.921 28.449 51.068 1.00 9.07 18 ASN B C 1
ATOM 1149 O O . ASN B 1 42 ? 18.364 27.525 50.398 1.00 9.31 18 ASN B O 1
ATOM 1154 N N . PRO B 1 43 ? 18.718 29.401 51.573 1.00 8.70 19 PRO B N 1
ATOM 1155 C CA . PRO B 1 43 ? 20.177 29.376 51.315 1.00 8.64 19 PRO B CA 1
ATOM 1156 C C . PRO B 1 43 ? 20.813 28.027 51.698 1.00 7.84 19 PRO B C 1
ATOM 1157 O O . PRO B 1 43 ? 21.707 27.535 50.994 1.00 8.32 19 PRO B O 1
ATOM 1161 N N . ASN B 1 44 ? 20.412 27.444 52.823 1.00 7.59 20 ASN B N 1
ATOM 1162 C CA . ASN B 1 44 ? 21.028 26.193 53.282 1.00 7.83 20 ASN B CA 1
ATOM 1163 C C . ASN B 1 44 ? 20.746 25.024 52.392 1.00 7.73 20 ASN B C 1
ATOM 1164 O O . ASN B 1 44 ? 21.498 24.035 52.447 1.00 8.82 20 ASN B O 1
ATOM 1169 N N . ALA B 1 45 ? 19.711 25.081 51.565 1.00 7.76 21 ALA B N 1
ATOM 1170 C CA . ALA B 1 45 ? 19.485 24.002 50.615 1.00 9.03 21 ALA B CA 1
ATOM 1171 C C . ALA B 1 45 ? 20.628 23.955 49.590 1.00 8.54 21 ALA B C 1
ATOM 1172 O O . ALA B 1 45 ? 20.885 22.855 49.054 1.00 8.98 21 ALA B O 1
ATOM 1174 N N . LEU B 1 46 ? 21.244 25.097 49.278 1.00 8.23 22 LEU B N 1
ATOM 1175 C CA . LEU B 1 46 ? 22.384 25.077 48.355 1.00 8.18 22 LEU B CA 1
ATOM 1176 C C . LEU B 1 46 ? 23.646 24.609 49.100 1.00 8.09 22 LEU B C 1
ATOM 1177 O O . LEU B 1 46 ? 24.334 23.672 48.669 1.00 7.93 22 LEU B O 1
ATOM 1182 N N . GLY B 1 47 ? 23.963 25.256 50.222 1.00 7.94 23 GLY B N 1
ATOM 1183 C CA . GLY B 1 47 ? 25.188 24.915 50.930 1.00 8.46 23 GLY B CA 1
ATOM 1184 C C . GLY B 1 47 ? 25.295 23.470 51.366 1.00 7.87 23 GLY B C 1
ATOM 1185 O O . GLY B 1 47 ? 26.405 22.885 51.297 1.00 7.64 23 GLY B O 1
ATOM 1186 N N . THR B 1 48 ? 24.200 22.863 51.800 1.00 7.17 24 THR B N 1
ATOM 1187 C CA . THR B 1 48 ? 24.240 21.500 52.294 1.00 7.01 24 THR B CA 1
ATOM 1188 C C . THR B 1 48 ? 24.710 20.474 51.257 1.00 6.69 24 THR B C 1
ATOM 1189 O O . THR B 1 48 ? 25.153 19.370 51.621 1.00 8.18 24 THR B O 1
ATOM 1193 N N . LEU B 1 49 ? 24.653 20.821 49.988 1.00 7.10 25 LEU B N 1
ATOM 1194 C CA . LEU B 1 49 ? 25.103 19.935 48.921 1.00 8.23 25 LEU B CA 1
ATOM 1195 C C . LEU B 1 49 ? 26.612 19.825 48.807 1.00 7.60 25 LEU B C 1
ATOM 1196 O O . LEU B 1 49 ? 27.095 18.917 48.111 1.00 8.68 25 LEU B O 1
ATOM 1201 N N . PHE B 1 50 ? 27.353 20.692 49.463 1.00 7.00 26 PHE B N 1
ATOM 1202 C CA . PHE B 1 50 ? 28.788 20.824 49.293 1.00 7.40 26 PHE B CA 1
ATOM 1203 C C . PHE B 1 50 ? 29.624 20.245 50.420 1.00 7.83 26 PHE B C 1
ATOM 1204 O O . PHE B 1 50 ? 29.255 20.218 51.578 1.00 8.37 26 PHE B O 1
ATOM 1212 N N . ALA B 1 51 ? 30.801 19.739 50.016 1.00 8.70 27 ALA B N 1
ATOM 1213 C CA . ALA B 1 51 ? 31.796 19.266 50.948 1.00 10.02 27 ALA B CA 1
ATOM 1214 C C . ALA B 1 51 ? 32.237 20.391 51.863 1.00 9.31 27 ALA B C 1
ATOM 1215 O O . ALA B 1 51 ? 32.118 21.597 51.534 1.00 9.66 27 ALA B O 1
ATOM 1217 N N . ALA B 1 52 ? 32.856 20.023 52.983 1.00 10.15 28 ALA B N 1
ATOM 1218 C CA . ALA B 1 52 ? 33.285 21.013 53.961 1.00 11.41 28 ALA B CA 1
ATOM 1219 C C . ALA B 1 52 ? 34.252 22.044 53.389 1.00 10.61 28 ALA B C 1
ATOM 1220 O O . ALA B 1 52 ? 34.261 23.212 53.792 1.00 11.66 28 ALA B O 1
ATOM 1222 N N . ASP B 1 53 ? 35.110 21.571 52.487 1.00 9.93 29 ASP B N 1
ATOM 1223 C CA . ASP B 1 53 ? 36.085 22.372 51.783 1.00 12.04 29 ASP B CA 1
ATOM 1224 C C . ASP B 1 53 ? 35.693 22.598 50.327 1.00 10.71 29 ASP B C 1
ATOM 1225 O O . ASP B 1 53 ? 36.508 22.932 49.484 1.00 11.39 29 ASP B O 1
ATOM 1230 N N . GLY B 1 54 ? 34.420 22.423 50.008 1.00 9.38 30 GLY B N 1
ATOM 1231 C CA . GLY B 1 54 ? 33.986 22.619 48.651 1.00 8.63 30 GLY B CA 1
ATOM 1232 C C . GLY B 1 54 ? 34.056 24.078 48.213 1.00 8.37 30 GLY B C 1
ATOM 1233 O O . GLY B 1 54 ? 33.934 24.984 49.033 1.00 9.91 30 GLY B O 1
ATOM 1234 N N . THR B 1 55 ? 34.273 24.264 46.924 1.00 8.08 31 THR B N 1
ATOM 1235 C CA . THR B 1 55 ? 34.391 25.599 46.361 1.00 8.80 31 THR B CA 1
ATOM 1236 C C . THR B 1 55 ? 33.275 25.919 45.370 1.00 8.30 31 THR B C 1
ATOM 1237 O O . THR B 1 55 ? 32.744 25.029 44.703 1.00 8.70 31 THR B O 1
ATOM 1241 N N . TYR B 1 56 ? 32.981 27.223 45.278 1.00 8.54 32 TYR B N 1
ATOM 1242 C CA . TYR B 1 56 ? 31.967 27.724 44.376 1.00 8.22 32 TYR B CA 1
ATOM 1243 C C . TYR B 1 56 ? 32.555 28.968 43.714 1.00 7.95 32 TYR B C 1
ATOM 1244 O O . TYR B 1 56 ? 32.954 29.883 44.421 1.00 9.37 32 TYR B O 1
ATOM 1253 N N . VAL B 1 57 ? 32.641 28.989 42.398 1.00 7.44 33 VAL B N 1
ATOM 1254 C CA . VAL B 1 57 ? 33.155 30.148 41.646 1.00 8.33 33 VAL B CA 1
ATOM 1255 C C . VAL B 1 57 ? 32.106 30.556 40.615 1.00 8.07 33 VAL B C 1
ATOM 1256 O O . VAL B 1 57 ? 31.717 29.761 39.776 1.00 8.87 33 VAL B O 1
ATOM 1260 N N . ASP B 1 58 ? 31.725 31.840 40.657 1.00 8.08 34 ASP B N 1
ATOM 1261 C CA . ASP B 1 58 ? 30.877 32.437 39.621 1.00 8.36 34 ASP B CA 1
ATOM 1262 C C . ASP B 1 58 ? 31.834 33.286 38.769 1.00 7.91 34 ASP B C 1
ATOM 1263 O O . ASP B 1 58 ? 32.362 34.285 39.249 1.00 9.30 34 ASP B O 1
ATOM 1268 N N . HIS B 1 59 ? 32.125 32.824 37.553 1.00 8.29 35 HIS B N 1
ATOM 1269 C CA . HIS B 1 59 ? 33.091 33.487 36.698 1.00 9.07 35 HIS B CA 1
ATOM 1270 C C . HIS B 1 59 ? 32.528 34.772 36.084 1.00 8.39 35 HIS B C 1
ATOM 1271 O O . HIS B 1 59 ? 33.325 35.665 35.717 1.00 10.32 35 HIS B O 1
ATOM 1278 N N . ALA B 1 60 ? 31.224 34.879 35.936 1.00 9.43 36 ALA B N 1
ATOM 1279 C CA . ALA B 1 60 ? 30.639 36.066 35.323 1.00 10.21 36 ALA B CA 1
ATOM 1280 C C . ALA B 1 60 ? 30.806 37.291 36.219 1.00 11.13 36 ALA B C 1
ATOM 1281 O O . ALA B 1 60 ? 31.160 38.350 35.753 1.00 12.24 36 ALA B O 1
ATOM 1283 N N A ILE B 1 61 ? 30.524 37.105 37.506 0.50 12.40 37 ILE B N 1
ATOM 1284 N N B ILE B 1 61 ? 30.505 37.089 37.499 0.50 12.35 37 ILE B N 1
ATOM 1285 C CA A ILE B 1 61 ? 30.624 38.162 38.522 0.50 13.43 37 ILE B CA 1
ATOM 1286 C CA B ILE B 1 61 ? 30.611 38.110 38.540 0.50 14.30 37 ILE B CA 1
ATOM 1287 C C A ILE B 1 61 ? 31.973 38.194 39.223 0.50 13.55 37 ILE B C 1
ATOM 1288 C C B ILE B 1 61 ? 32.024 38.225 39.082 0.50 13.76 37 ILE B C 1
ATOM 1289 O O A ILE B 1 61 ? 32.319 39.207 39.838 0.50 15.30 37 ILE B O 1
ATOM 1290 O O B ILE B 1 61 ? 32.490 39.333 39.358 0.50 15.80 37 ILE B O 1
ATOM 1299 N N . GLY B 1 62 ? 32.716 37.099 39.164 1.00 13.28 38 GLY B N 1
ATOM 1300 C CA . GLY B 1 62 ? 33.997 36.980 39.774 1.00 13.03 38 GLY B CA 1
ATOM 1301 C C . GLY B 1 62 ? 33.916 36.816 41.267 1.00 14.37 38 GLY B C 1
ATOM 1302 O O . GLY B 1 62 ? 34.571 37.552 42.002 1.00 22.37 38 GLY B O 1
ATOM 1303 N N . ALA B 1 63 ? 33.096 35.910 41.748 1.00 11.73 39 ALA B N 1
ATOM 1304 C CA . ALA B 1 63 ? 32.937 35.628 43.168 1.00 11.62 39 ALA B CA 1
ATOM 1305 C C . ALA B 1 63 ? 33.422 34.215 43.468 1.00 10.34 39 ALA B C 1
ATOM 1306 O O . ALA B 1 63 ? 33.108 33.290 42.730 1.00 11.98 39 ALA B O 1
ATOM 1308 N N A THR B 1 64 ? 34.091 34.069 44.601 0.50 10.13 40 THR B N 1
ATOM 1309 N N B THR B 1 64 ? 34.199 34.037 44.544 0.50 10.18 40 THR B N 1
ATOM 1310 C CA A THR B 1 64 ? 34.629 32.820 45.072 0.50 9.68 40 THR B CA 1
ATOM 1311 C CA B THR B 1 64 ? 34.680 32.726 45.013 0.50 10.74 40 THR B CA 1
ATOM 1312 C C A THR B 1 64 ? 34.180 32.581 46.498 0.50 8.45 40 THR B C 1
ATOM 1313 C C B THR B 1 64 ? 34.323 32.512 46.491 0.50 9.45 40 THR B C 1
ATOM 1314 O O A THR B 1 64 ? 34.261 33.487 47.341 0.50 8.19 40 THR B O 1
ATOM 1315 O O B THR B 1 64 ? 34.669 33.330 47.369 0.50 10.05 40 THR B O 1
ATOM 1330 N N . THR B 1 66 ? 34.128 29.352 49.680 1.00 8.03 42 THR B N 1
ATOM 1331 C CA . THR B 1 66 ? 34.622 28.035 50.135 1.00 8.30 42 THR B CA 1
ATOM 1332 C C . THR B 1 66 ? 33.863 27.647 51.391 1.00 7.95 42 THR B C 1
ATOM 1333 O O . THR B 1 66 ? 33.787 28.434 52.344 1.00 9.03 42 THR B O 1
ATOM 1337 N N . GLY B 1 67 ? 33.376 26.412 51.412 1.00 8.43 43 GLY B N 1
ATOM 1338 C CA . GLY B 1 67 ? 32.660 25.888 52.555 1.00 7.93 43 GLY B CA 1
ATOM 1339 C C . GLY B 1 67 ? 31.170 26.199 52.524 1.00 7.41 43 GLY B C 1
ATOM 1340 O O . GLY B 1 67 ? 30.714 27.099 51.845 1.00 7.98 43 GLY B O 1
ATOM 1341 N N . ARG B 1 68 ? 30.385 25.398 53.268 1.00 7.55 44 ARG B N 1
ATOM 1342 C CA . ARG B 1 68 ? 28.949 25.493 53.224 1.00 7.21 44 ARG B CA 1
ATOM 1343 C C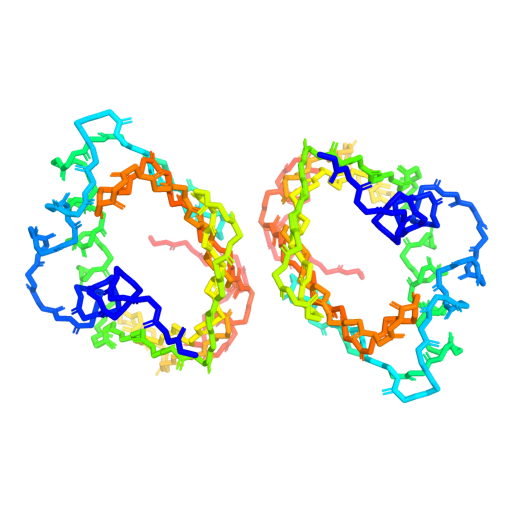 . ARG B 1 68 ? 28.417 26.838 53.662 1.00 7.56 44 ARG B C 1
ATOM 1344 O O . ARG B 1 68 ? 27.416 27.330 53.103 1.00 7.87 44 ARG B O 1
ATOM 1352 N N . GLU B 1 69 ? 28.963 27.440 54.717 1.00 6.90 45 GLU B N 1
ATOM 1353 C CA . GLU B 1 69 ? 28.457 28.710 55.183 1.00 7.08 45 GLU B CA 1
ATOM 1354 C C . GLU B 1 69 ? 28.612 29.774 54.112 1.00 6.90 45 GLU B C 1
ATOM 1355 O O . GLU B 1 69 ? 27.657 30.534 53.836 1.00 7.48 45 GLU B O 1
ATOM 1361 N N . GLN B 1 70 ? 29.808 29.912 53.526 1.00 7.16 46 GLN B N 1
ATOM 1362 C CA . GLN B 1 70 ? 29.995 30.917 52.472 1.00 7.24 46 GLN B CA 1
ATOM 1363 C C . GLN B 1 70 ? 29.110 30.617 51.252 1.00 7.27 46 GLN B C 1
ATOM 1364 O O . GLN B 1 70 ? 28.577 31.528 50.630 1.00 7.45 46 GLN B O 1
ATOM 1370 N N . ILE B 1 71 ? 28.953 29.340 50.909 1.00 7.29 47 ILE B N 1
ATOM 1371 C CA . ILE B 1 71 ? 28.176 28.966 49.706 1.00 7.28 47 ILE B CA 1
ATOM 1372 C C . ILE B 1 71 ? 26.679 29.285 49.923 1.00 7.17 47 ILE B C 1
ATOM 1373 O O . ILE B 1 71 ? 26.023 29.882 49.058 1.00 8.24 47 ILE B O 1
ATOM 1378 N N A SER B 1 72 ? 26.134 28.847 51.057 0.50 6.93 48 SER B N 1
ATOM 1379 N N B SER B 1 72 ? 26.139 28.949 51.100 0.50 8.80 48 SER B N 1
ATOM 1380 C CA A SER B 1 72 ? 24.793 29.272 51.402 0.50 7.48 48 SER B CA 1
ATOM 1381 C CA B SER B 1 72 ? 24.755 29.318 51.406 0.50 9.03 48 SER B CA 1
ATOM 1382 C C A SER B 1 72 ? 24.708 30.818 51.336 0.50 7.12 48 SER B C 1
ATOM 1383 C C B SER B 1 72 ? 24.652 30.850 51.433 0.50 8.21 48 SER B C 1
ATOM 1384 O O A SER B 1 72 ? 23.763 31.376 50.744 0.50 7.21 48 SER B O 1
ATOM 1385 O O B SER B 1 72 ? 23.624 31.436 51.055 0.50 8.15 48 SER B O 1
ATOM 1390 N N . GLY B 1 73 ? 25.713 31.509 51.866 1.00 7.57 49 GLY B N 1
ATOM 1391 C CA . GLY B 1 73 ? 25.734 32.955 51.838 1.00 7.46 49 GLY B CA 1
ATOM 1392 C C . GLY B 1 73 ? 25.712 33.533 50.452 1.00 7.49 49 GLY B C 1
ATOM 1393 O O . GLY B 1 73 ? 25.204 34.658 50.280 1.00 9.49 49 GLY B O 1
ATOM 1394 N N . TRP B 1 74 ? 26.235 32.837 49.445 1.00 8.30 50 TRP B N 1
ATOM 1395 C CA . TRP B 1 74 ? 26.173 33.291 48.060 1.00 8.68 50 TRP B CA 1
ATOM 1396 C C . TRP B 1 74 ? 24.723 33.232 47.532 1.00 8.33 50 TRP B C 1
ATOM 1397 O O . TRP B 1 74 ? 24.302 34.140 46.817 1.00 9.15 50 TRP B O 1
ATOM 1408 N N . LYS B 1 75 ? 23.979 32.187 47.868 1.00 8.52 51 LYS B N 1
ATOM 1409 C CA . LYS B 1 75 ? 22.541 32.163 47.541 1.00 8.47 51 LYS B CA 1
ATOM 1410 C C . LYS B 1 75 ? 21.834 33.326 48.232 1.00 7.92 51 LYS B C 1
ATOM 1411 O O . LYS B 1 75 ? 21.032 34.025 47.595 1.00 8.60 51 LYS B O 1
ATOM 1417 N N . ALA B 1 76 ? 22.118 33.580 49.501 1.00 8.10 52 ALA B N 1
ATOM 1418 C CA . ALA B 1 76 ? 21.492 34.699 50.194 1.00 8.80 52 ALA B CA 1
ATOM 1419 C C . ALA B 1 76 ? 21.840 36.034 49.546 1.00 9.75 52 ALA B C 1
ATOM 1420 O O . ALA B 1 76 ? 20.974 36.875 49.345 1.00 10.04 52 ALA B O 1
ATOM 1422 N N . ARG B 1 77 ? 23.086 36.249 49.195 1.00 9.71 53 ARG B N 1
ATOM 1423 C CA . ARG B 1 77 ? 23.539 37.480 48.560 1.00 10.11 53 ARG B CA 1
ATOM 1424 C C . ARG B 1 77 ? 22.911 37.694 47.197 1.00 9.73 53 ARG B C 1
ATOM 1425 O O . ARG B 1 77 ? 22.521 38.811 46.839 1.00 11.77 53 ARG B O 1
ATOM 1433 N N . THR B 1 78 ? 22.854 36.623 46.424 1.00 9.80 54 THR B N 1
ATOM 1434 C CA . THR B 1 78 ? 22.227 36.674 45.123 1.00 9.81 54 THR B CA 1
ATOM 1435 C C . THR B 1 78 ? 20.730 37.080 45.283 1.00 10.06 54 THR B C 1
ATOM 1436 O O . THR B 1 78 ? 20.256 37.950 44.561 1.00 10.52 54 THR B O 1
ATOM 1440 N N . ASP B 1 79 ? 20.026 36.443 46.209 1.00 9.10 55 ASP B N 1
ATOM 1441 C CA . ASP B 1 79 ? 18.599 36.769 46.452 1.00 9.40 55 ASP B CA 1
ATOM 1442 C C . ASP B 1 79 ? 18.400 38.180 46.935 1.00 9.87 55 ASP B C 1
ATOM 1443 O O . ASP B 1 79 ? 17.378 38.809 46.643 1.00 11.21 55 ASP B O 1
ATOM 1448 N N . ALA B 1 80 ? 19.327 38.723 47.699 1.00 11.05 56 ALA B N 1
ATOM 1449 C CA . ALA B 1 80 ? 19.215 40.112 48.149 1.00 11.74 56 ALA B CA 1
ATOM 1450 C C . ALA B 1 80 ? 19.325 41.054 46.987 1.00 13.28 56 ALA B C 1
ATOM 1451 O O . ALA B 1 80 ? 18.724 42.112 47.021 1.00 14.79 56 ALA B O 1
ATOM 1461 N N . ILE B 1 82 ? 18.769 40.109 43.535 1.00 9.58 58 ILE B N 1
ATOM 1462 C CA . ILE B 1 82 ? 17.991 39.669 42.410 1.00 8.84 58 ILE B CA 1
ATOM 1463 C C . ILE B 1 82 ? 16.729 38.980 42.864 1.00 9.03 58 ILE B C 1
ATOM 1464 O O . ILE B 1 82 ? 16.760 38.037 43.648 1.00 9.27 58 ILE B O 1
ATOM 1469 N N . GLU B 1 83 ? 15.592 39.483 42.379 1.00 8.51 59 GLU B N 1
ATOM 1470 C CA . GLU B 1 83 ? 14.302 38.903 42.671 1.00 9.07 59 GLU B CA 1
ATOM 1471 C C . GLU B 1 83 ? 14.029 37.714 41.727 1.00 7.90 59 GLU B C 1
ATOM 1472 O O . GLU B 1 83 ? 14.437 37.716 40.572 1.00 8.33 59 GLU B O 1
ATOM 1478 N N A ASN B 1 84 ? 13.266 36.745 42.222 0.50 9.30 60 ASN B N 1
ATOM 1479 N N B ASN B 1 84 ? 13.270 36.733 42.188 0.50 10.06 60 ASN B N 1
ATOM 1480 C CA A ASN B 1 84 ? 12.785 35.608 41.424 0.50 9.91 60 ASN B CA 1
ATOM 1481 C CA B ASN B 1 84 ? 12.838 35.649 41.308 0.50 11.29 60 ASN B CA 1
ATOM 1482 C C A ASN B 1 84 ? 13.889 34.789 40.751 0.50 8.41 60 ASN B C 1
ATOM 1483 C C B ASN B 1 84 ? 13.963 34.877 40.664 0.50 9.54 60 ASN B C 1
ATOM 1484 O O A ASN B 1 84 ? 13.711 34.326 39.638 0.50 7.87 60 ASN B O 1
ATOM 1485 O O B ASN B 1 84 ? 13.901 34.567 39.473 0.50 10.75 60 ASN B O 1
ATOM 1494 N N . VAL B 1 85 ? 15.019 34.629 41.418 1.00 8.58 61 VAL B N 1
ATOM 1495 C CA . VAL B 1 85 ? 16.086 33.843 40.849 1.00 8.81 61 VAL B CA 1
ATOM 1496 C C . VAL B 1 85 ? 15.532 32.430 40.565 1.00 9.14 61 VAL B C 1
ATOM 1497 O O . VAL B 1 85 ? 14.863 31.833 41.407 1.00 10.05 61 VAL B O 1
ATOM 1501 N N . HIS B 1 86 ? 15.733 31.953 39.352 1.00 9.03 62 HIS B N 1
ATOM 1502 C CA . HIS B 1 86 ? 15.290 30.638 38.977 1.00 9.63 62 HIS B CA 1
ATOM 1503 C C . HIS B 1 86 ? 16.262 30.064 37.993 1.00 9.53 62 HIS B C 1
ATOM 1504 O O . HIS B 1 86 ? 16.755 30.734 37.101 1.00 11.58 62 HIS B O 1
ATOM 1511 N N . VAL B 1 87 ? 16.509 28.765 38.146 1.00 9.32 63 VAL B N 1
ATOM 1512 C CA . VAL B 1 87 ? 17.468 28.034 37.329 1.00 9.44 63 VAL B CA 1
ATOM 1513 C C . VAL B 1 87 ? 16.746 26.781 36.833 1.00 10.10 63 VAL B C 1
ATOM 1514 O O . VAL B 1 87 ? 16.231 26.025 37.642 1.00 11.99 63 VAL B O 1
ATOM 1518 N N . THR B 1 88 ? 16.658 26.643 35.505 1.00 10.47 64 THR B N 1
ATOM 1519 C CA . THR B 1 88 ? 15.999 25.497 34.880 1.00 10.16 64 THR B CA 1
ATOM 1520 C C . THR B 1 88 ? 17.063 24.674 34.149 1.00 9.53 64 THR B C 1
ATOM 1521 O O . THR B 1 88 ? 17.997 25.219 33.576 1.00 12.30 64 THR B O 1
ATOM 1525 N N . ILE B 1 89 ? 16.948 23.343 34.177 1.00 10.11 65 ILE B N 1
ATOM 1526 C CA . ILE B 1 89 ? 17.871 22.463 33.522 1.00 9.64 65 ILE B CA 1
ATOM 1527 C C . ILE B 1 89 ? 17.494 22.224 32.073 1.00 9.21 65 ILE B C 1
ATOM 1528 O O . ILE B 1 89 ? 16.406 21.710 31.805 1.00 11.73 65 ILE B O 1
ATOM 1533 N N . THR B 1 90 ? 18.397 22.527 31.158 1.00 9.77 66 THR B N 1
ATOM 1534 C CA . THR B 1 90 ? 18.222 22.202 29.736 1.00 10.83 66 THR B CA 1
ATOM 1535 C C . THR B 1 90 ? 18.688 20.763 29.485 1.00 11.22 66 THR B C 1
ATOM 1536 O O . THR B 1 90 ? 17.929 19.968 28.924 1.00 13.85 66 THR B O 1
ATOM 1540 N N . LYS B 1 91 ? 19.912 20.437 29.923 1.00 10.24 67 LYS B N 1
ATOM 1541 C CA . LYS B 1 91 ? 20.407 19.084 29.852 1.00 11.96 67 LYS B CA 1
ATOM 1542 C C . LYS B 1 91 ? 21.598 18.961 30.795 1.00 9.80 67 LYS B C 1
ATOM 1543 O O . LYS B 1 91 ? 22.159 19.986 31.173 1.00 10.99 67 LYS B O 1
ATOM 1549 N N . ALA B 1 92 ? 21.969 17.756 31.164 1.00 9.73 68 ALA B N 1
ATOM 1550 C CA . ALA B 1 92 ? 23.084 17.544 32.010 1.00 8.80 68 ALA B CA 1
ATOM 1551 C C . ALA B 1 92 ? 23.640 16.176 31.722 1.00 9.31 68 ALA B C 1
ATOM 1552 O O . ALA B 1 92 ? 22.896 15.282 31.296 1.00 11.22 68 ALA B O 1
ATOM 1554 N N A TYR B 1 93 ? 24.921 16.001 31.981 0.50 8.98 69 TYR B N 1
ATOM 1555 N N B TYR B 1 93 ? 24.935 15.975 31.975 0.50 9.21 69 TYR B N 1
ATOM 1556 C CA A TYR B 1 93 ? 25.591 14.770 31.693 0.50 10.01 69 TYR B CA 1
ATOM 1557 C CA B TYR B 1 93 ? 25.603 14.692 31.738 0.50 11.27 69 TYR B CA 1
ATOM 1558 C C A TYR B 1 93 ? 26.716 14.577 32.692 0.50 9.19 69 TYR B C 1
ATOM 1559 C C B TYR B 1 93 ? 26.824 14.546 32.594 0.50 10.61 69 TYR B C 1
ATOM 1560 O O A TYR B 1 93 ? 27.203 15.536 33.263 0.50 8.88 69 TYR B O 1
ATOM 1561 O O B TYR B 1 93 ? 27.642 15.431 32.743 0.50 9.05 69 TYR B O 1
ATOM 1578 N N . ARG B 1 94 ? 27.027 13.319 33.000 1.00 11.56 70 ARG B N 1
ATOM 1579 C CA . ARG B 1 94 ? 28.059 12.909 33.923 1.00 11.40 70 ARG B CA 1
ATOM 1580 C C . ARG B 1 94 ? 29.163 12.095 33.215 1.00 10.63 70 ARG B C 1
ATOM 1581 O O . ARG B 1 94 ? 28.854 11.238 32.404 1.00 11.63 70 ARG B O 1
ATOM 1589 N N . ALA B 1 95 ? 30.418 12.405 33.560 1.00 10.85 71 ALA B N 1
ATOM 1590 C CA . ALA B 1 95 ? 31.603 11.670 33.137 1.00 14.16 71 ALA B CA 1
ATOM 1591 C C . ALA B 1 95 ? 32.422 11.438 34.418 1.00 13.44 71 ALA B C 1
ATOM 1592 O O . ALA B 1 95 ? 33.124 12.322 34.873 1.00 15.37 71 ALA B O 1
ATOM 1594 N N . GLY B 1 96 ? 32.319 10.243 35.015 1.00 21.47 72 GLY B N 1
ATOM 1595 C CA . GLY B 1 96 ? 33.051 10.018 36.251 1.00 21.95 72 GLY B CA 1
ATOM 1596 C C . GLY B 1 96 ? 32.582 10.963 37.356 1.00 20.21 72 GLY B C 1
ATOM 1597 O O . GLY B 1 96 ? 31.412 10.992 37.645 1.00 18.28 72 GLY B O 1
ATOM 1598 N N . ASP B 1 97 ? 33.517 11.626 37.999 1.00 16.05 73 ASP B N 1
ATOM 1599 C CA . ASP B 1 97 ? 33.177 12.533 39.075 1.00 12.56 73 ASP B CA 1
ATOM 1600 C C . ASP B 1 97 ? 32.842 13.921 38.565 1.00 10.67 73 ASP B C 1
ATOM 1601 O O . ASP B 1 97 ? 32.768 14.826 39.356 1.00 18.05 73 ASP B O 1
ATOM 1606 N N . HIS B 1 98 ? 32.686 14.073 37.255 1.00 8.91 74 HIS B N 1
ATOM 1607 C CA . HIS B 1 98 ? 32.399 15.363 36.659 1.00 9.87 74 HIS B CA 1
ATOM 1608 C C . HIS B 1 98 ? 30.999 15.406 36.102 1.00 10.95 74 HIS B C 1
ATOM 1609 O O . HIS B 1 98 ? 30.529 14.437 35.501 1.00 13.82 74 HIS B O 1
ATOM 1616 N N . VAL B 1 99 ? 30.290 16.475 36.375 1.00 8.77 75 VAL B N 1
ATOM 1617 C CA . VAL B 1 99 ? 28.973 16.687 35.848 1.00 8.99 75 VAL B CA 1
ATOM 1618 C C . VAL B 1 99 ? 28.965 18.051 35.140 1.00 8.22 75 VAL B C 1
ATOM 1619 O O . VAL B 1 99 ? 29.426 19.040 35.658 1.00 11.12 75 VAL B O 1
ATOM 1623 N N . THR B 1 100 ? 28.388 18.063 33.945 1.00 7.15 76 THR B N 1
ATOM 1624 C CA . THR B 1 100 ? 28.187 19.290 33.184 1.00 6.98 76 THR B CA 1
ATOM 1625 C C . THR B 1 100 ? 26.710 19.582 33.114 1.00 7.15 76 THR B C 1
ATOM 1626 O O . THR B 1 100 ? 25.910 18.712 32.798 1.00 8.32 76 THR B O 1
ATOM 1630 N N . ILE B 1 101 ? 26.365 20.831 33.402 1.00 7.25 77 ILE B N 1
ATOM 1631 C CA . ILE B 1 101 ? 24.996 21.291 33.386 1.00 7.48 77 ILE B CA 1
ATOM 1632 C C . ILE B 1 101 ? 24.812 22.426 32.407 1.00 7.74 77 ILE B C 1
ATOM 1633 O O . ILE B 1 101 ? 25.556 23.412 32.456 1.00 8.73 77 ILE B O 1
ATOM 1638 N N . GLU B 1 102 ? 23.887 22.259 31.477 1.00 7.82 78 GLU B N 1
ATOM 1639 C CA . GLU B 1 102 ? 23.422 23.335 30.619 1.00 8.36 78 GLU B CA 1
ATOM 1640 C C . GLU B 1 102 ? 22.086 23.795 31.231 1.00 8.39 78 GLU B C 1
ATOM 1641 O O . GLU B 1 102 ? 21.127 23.027 31.318 1.00 9.85 78 GLU B O 1
ATOM 1647 N N . ALA B 1 103 ? 22.019 25.039 31.693 1.00 9.16 79 ALA B N 1
ATOM 1648 C CA . ALA B 1 103 ? 20.857 25.573 32.368 1.00 9.49 79 ALA B CA 1
ATOM 1649 C C . ALA B 1 103 ? 20.470 26.897 31.812 1.00 9.44 79 ALA B C 1
ATOM 1650 O O . ALA B 1 103 ? 21.174 27.457 30.976 1.00 9.48 79 ALA B O 1
ATOM 1652 N N . VAL B 1 104 ? 19.309 27.408 32.257 1.00 9.13 80 VAL B N 1
ATOM 1653 C CA . VAL B 1 104 ? 18.911 28.783 32.019 1.00 9.35 80 VAL B CA 1
ATOM 1654 C C . VAL B 1 104 ? 18.785 29.432 33.399 1.00 9.25 80 VAL B C 1
ATOM 1655 O O . VAL B 1 104 ? 18.088 28.943 34.275 1.00 10.38 80 VAL B O 1
ATOM 1659 N N . TYR B 1 105 ? 19.481 30.553 33.536 1.00 8.71 81 TYR B N 1
ATOM 1660 C CA . TYR B 1 105 ? 19.512 31.365 34.744 1.00 8.61 81 TYR B CA 1
ATOM 1661 C C . TYR B 1 105 ? 18.728 32.654 34.495 1.00 9.29 81 TYR B C 1
ATOM 1662 O O . TYR B 1 105 ? 19.042 33.419 33.592 1.00 9.61 81 TYR B O 1
ATOM 1671 N N . GLY B 1 106 ? 17.743 32.907 35.328 1.00 9.53 82 GLY B N 1
ATOM 1672 C CA . GLY B 1 106 ? 16.884 34.050 35.184 1.00 9.70 82 GLY B CA 1
ATOM 1673 C C . GLY B 1 106 ? 16.556 34.697 36.512 1.00 8.24 82 GLY B C 1
ATOM 1674 O O . GLY B 1 106 ? 16.675 34.111 37.579 1.00 9.10 82 GLY B O 1
ATOM 1675 N N . GLY B 1 107 ? 16.088 35.942 36.407 1.00 7.92 83 GLY B N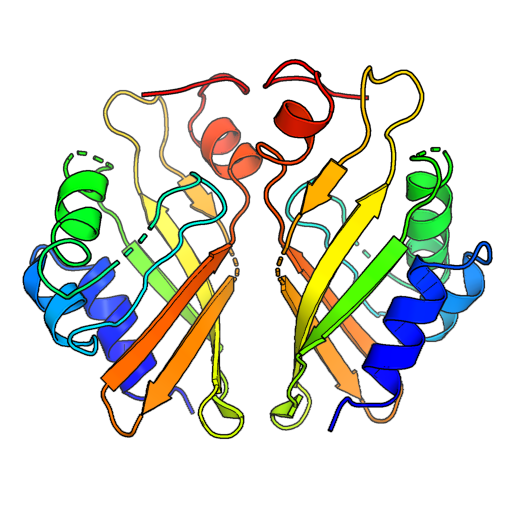 1
ATOM 1676 C CA . GLY B 1 107 ? 15.660 36.698 37.568 1.00 7.88 83 GLY B CA 1
ATOM 1677 C C . GLY B 1 107 ? 15.465 38.156 37.158 1.00 7.37 83 GLY B C 1
ATOM 1678 O O . GLY B 1 107 ? 15.458 38.465 35.971 1.00 7.67 83 GLY B O 1
ATOM 1679 N N . HIS B 1 108 ? 15.319 39.018 38.148 1.00 7.31 84 HIS B N 1
ATOM 1680 C CA . HIS B 1 108 ? 15.133 40.449 37.876 1.00 6.75 84 HIS B CA 1
ATOM 1681 C C . HIS B 1 108 ? 15.948 41.195 38.923 1.00 7.00 84 HIS B C 1
ATOM 1682 O O . HIS B 1 108 ? 15.599 41.258 40.106 1.00 8.15 84 HIS B O 1
ATOM 1689 N N . ILE B 1 109 ? 17.076 41.776 38.496 1.00 7.28 85 ILE B N 1
ATOM 1690 C CA . ILE B 1 109 ? 17.945 42.520 39.374 1.00 7.73 85 ILE B CA 1
ATOM 1691 C C . ILE B 1 109 ? 17.099 43.642 40.000 1.00 8.56 85 ILE B C 1
ATOM 1692 O O . ILE B 1 109 ? 16.446 44.431 39.274 1.00 8.38 85 ILE B O 1
ATOM 1697 N N . LYS B 1 110 ? 17.110 43.751 41.319 1.00 9.33 86 LYS B N 1
ATOM 1698 C CA . LYS B 1 110 ? 16.224 44.712 41.984 1.00 10.60 86 LYS B CA 1
ATOM 1699 C C . LYS B 1 110 ? 16.591 46.122 41.580 1.00 10.92 86 LYS B C 1
ATOM 1700 O O . LYS B 1 110 ? 17.769 46.504 41.667 1.00 12.59 86 LYS B O 1
ATOM 1706 N N . GLY B 1 111 ? 15.598 46.885 41.131 1.00 12.26 87 GLY B N 1
ATOM 1707 C CA . GLY B 1 111 ? 15.821 48.237 40.667 1.00 12.75 87 GLY B CA 1
ATOM 1708 C C . GLY B 1 111 ? 16.120 48.398 39.173 1.00 13.06 87 GLY B C 1
ATOM 1709 O O . GLY B 1 111 ? 16.086 49.514 38.648 1.00 17.14 87 GLY B O 1
ATOM 1710 N N . ALA B 1 112 ? 16.434 47.311 38.478 1.00 9.74 88 ALA B N 1
ATOM 1711 C CA . ALA B 1 112 ? 16.728 47.366 37.043 1.00 8.64 88 ALA B CA 1
ATOM 1712 C C . ALA B 1 112 ? 15.439 47.499 36.254 1.00 7.91 88 ALA B C 1
ATOM 1713 O O . ALA B 1 112 ? 14.395 46.984 36.671 1.00 8.26 88 ALA B O 1
ATOM 1715 N N . PRO B 1 113 ? 15.509 48.085 35.051 1.00 7.42 89 PRO B N 1
ATOM 1716 C CA . PRO B 1 113 ? 14.275 48.209 34.256 1.00 8.35 89 PRO B CA 1
ATOM 1717 C C . PRO B 1 113 ? 13.526 46.913 33.944 1.00 7.11 89 PRO B C 1
ATOM 1718 O O . PRO B 1 113 ? 12.304 46.892 34.026 1.00 8.88 89 PRO B O 1
ATOM 1722 N N . THR B 1 114 ? 14.258 45.849 33.587 1.00 7.27 90 THR B N 1
ATOM 1723 C CA . THR B 1 114 ? 13.621 44.624 33.121 1.00 7.78 90 THR B CA 1
ATOM 1724 C C . THR B 1 114 ? 14.331 43.374 33.659 1.00 7.24 90 THR B C 1
ATOM 1725 O O . THR B 1 114 ? 15.482 43.489 34.091 1.00 7.24 90 THR B O 1
ATOM 1729 N N . PRO B 1 115 ? 13.683 42.222 33.580 1.00 6.92 91 PRO B N 1
ATOM 1730 C CA . PRO B 1 115 ? 14.295 40.933 34.005 1.00 6.90 91 PRO B CA 1
ATOM 1731 C C . PRO B 1 115 ? 15.186 40.383 32.895 1.00 6.67 91 PRO B C 1
ATOM 1732 O O . PRO B 1 115 ? 15.298 40.959 31.808 1.00 7.94 91 PRO B O 1
ATOM 1736 N N . PHE B 1 116 ? 15.830 39.268 33.207 1.00 7.48 92 PHE B N 1
ATOM 1737 C CA . PHE B 1 116 ? 16.734 38.595 32.277 1.00 7.13 92 PHE B CA 1
ATOM 1738 C C . PHE B 1 116 ? 16.568 37.075 32.360 1.00 7.72 92 PHE B C 1
ATOM 1739 O O . PHE B 1 116 ? 16.099 36.546 33.369 1.00 7.76 92 PHE B O 1
ATOM 1747 N N . ALA B 1 117 ? 17.041 36.401 31.320 1.00 7.72 93 ALA B N 1
ATOM 1748 C CA . ALA B 1 117 ? 17.202 34.935 31.313 1.00 7.32 93 ALA B CA 1
ATOM 1749 C C . ALA B 1 117 ? 18.325 34.641 30.334 1.00 8.54 93 ALA B C 1
ATOM 1750 O O . ALA B 1 117 ? 18.266 35.072 29.182 1.00 9.33 93 ALA B O 1
ATOM 1752 N N . VAL B 1 118 ? 19.343 33.914 30.795 1.00 8.37 94 VAL B N 1
ATOM 1753 C CA . VAL B 1 118 ? 20.483 33.588 29.956 1.00 8.29 94 VAL B CA 1
ATOM 1754 C C . VAL B 1 118 ? 20.877 32.116 30.091 1.00 8.47 94 VAL B C 1
ATOM 1755 O O . VAL B 1 118 ? 20.702 31.513 31.169 1.00 8.92 94 VAL B O 1
ATOM 1759 N N . PRO B 1 119 ? 21.492 31.539 29.056 1.00 8.58 95 PRO B N 1
ATOM 1760 C CA . PRO B 1 119 ? 22.054 30.202 29.203 1.00 8.89 95 PRO B CA 1
ATOM 1761 C C . PRO B 1 119 ? 23.268 30.248 30.151 1.00 9.31 95 PRO B C 1
ATOM 1762 O O . PRO B 1 119 ? 24.083 31.169 30.121 1.00 9.53 95 PRO B O 1
ATOM 1782 N N . ALA B 1 121 ? 26.447 27.636 31.827 1.00 8.09 97 ALA B N 1
ATOM 1783 C CA . ALA B 1 121 ? 27.175 26.353 31.879 1.00 7.88 97 ALA B CA 1
ATOM 1784 C C . ALA B 1 121 ? 27.715 26.217 33.302 1.00 7.02 97 ALA B C 1
ATOM 1785 O O . ALA B 1 121 ? 28.464 27.098 33.749 1.00 8.23 97 ALA B O 1
ATOM 1787 N N . THR B 1 122 ? 27.393 25.123 33.981 1.00 6.97 98 THR B N 1
ATOM 1788 C CA . THR B 1 122 ? 27.882 24.855 35.309 1.00 7.48 98 THR B CA 1
ATOM 1789 C C . THR B 1 122 ? 28.627 23.533 35.306 1.00 7.58 98 THR B C 1
ATOM 1790 O O . THR B 1 122 ? 28.163 22.522 34.803 1.00 8.26 98 THR B O 1
ATOM 1794 N N . LEU B 1 123 ? 29.856 23.582 35.806 1.00 7.28 99 LEU B N 1
ATOM 1795 C CA . LEU B 1 123 ? 30.752 22.398 35.904 1.00 7.73 99 LEU B CA 1
ATOM 1796 C C . LEU B 1 123 ? 30.831 22.017 37.361 1.00 6.88 99 LEU B C 1
ATOM 1797 O O . LEU B 1 123 ? 31.311 22.802 38.199 1.00 8.10 99 LEU B O 1
ATOM 1802 N N . LEU B 1 124 ? 30.410 20.786 37.657 1.00 7.88 100 LEU B N 1
ATOM 1803 C CA . LEU B 1 124 ? 30.511 20.262 39.013 1.00 7.79 100 LEU B CA 1
ATOM 1804 C C . LEU B 1 124 ? 31.557 19.147 39.054 1.00 9.11 100 LEU B C 1
ATOM 1805 O O . LEU B 1 124 ? 31.677 18.336 38.111 1.00 9.97 100 LEU B O 1
ATOM 1810 N N . ARG B 1 125 ? 32.237 19.058 40.195 1.00 9.06 101 ARG B N 1
ATOM 1811 C CA . ARG B 1 125 ? 33.030 17.894 40.571 1.00 9.41 101 ARG B CA 1
ATOM 1812 C C . ARG B 1 125 ? 32.426 17.305 41.851 1.00 9.11 101 ARG B C 1
ATOM 1813 O O . ARG B 1 125 ? 32.257 18.015 42.842 1.00 9.23 101 ARG B O 1
ATOM 1821 N N . THR B 1 126 ? 32.091 16.017 41.825 1.00 10.59 102 THR B N 1
ATOM 1822 C CA . THR B 1 126 ? 31.358 15.378 42.939 1.00 10.15 102 THR B CA 1
ATOM 1823 C C . THR B 1 126 ? 32.170 14.248 43.580 1.00 12.18 102 THR B C 1
ATOM 1824 O O . THR B 1 126 ? 33.173 13.753 43.032 1.00 14.62 102 THR B O 1
ATOM 1828 N N . ARG B 1 127 ? 31.719 13.865 44.770 1.00 13.93 103 ARG B N 1
ATOM 1829 C CA . ARG B 1 127 ? 32.267 12.714 45.519 1.00 13.51 103 ARG B CA 1
ATOM 1830 C C . ARG B 1 127 ? 31.002 12.067 46.115 1.00 15.37 103 ARG B C 1
ATOM 1831 O O . ARG B 1 127 ? 30.415 12.530 47.105 1.00 15.16 103 ARG B O 1
ATOM 1839 N N . GLY B 1 128 ? 30.523 11.019 45.462 1.00 19.75 104 GLY B N 1
ATOM 1840 C CA . GLY B 1 128 ? 29.264 10.429 45.872 1.00 17.09 104 GLY B CA 1
ATOM 1841 C C . GLY B 1 128 ? 28.197 11.474 45.573 1.00 20.63 104 GLY B C 1
ATOM 1842 O O . GLY B 1 128 ? 28.193 12.005 44.446 1.00 23.70 104 GLY B O 1
ATOM 1843 N N . GLU B 1 129 ? 27.346 11.820 46.565 1.00 16.47 105 GLU B N 1
ATOM 1844 C CA . GLU B 1 129 ? 26.357 12.854 46.420 1.00 19.38 105 GLU B CA 1
ATOM 1845 C C . GLU B 1 129 ? 26.892 14.283 46.650 1.00 17.44 105 GLU B C 1
ATOM 1846 O O . GLU B 1 129 ? 26.293 15.194 46.140 1.00 18.79 105 GLU B O 1
ATOM 1852 N N . GLU B 1 130 ? 28.037 14.452 47.330 1.00 12.02 106 GLU B N 1
ATOM 1853 C CA . GLU B 1 130 ? 28.588 15.791 47.664 1.00 11.86 106 GLU B CA 1
ATOM 1854 C C . GLU B 1 130 ? 29.260 16.471 46.483 1.00 9.25 106 GLU B C 1
ATOM 1855 O O . GLU B 1 130 ? 29.956 15.838 45.712 1.00 11.89 106 GLU B O 1
ATOM 1861 N N . ILE B 1 131 ? 29.106 17.800 46.409 1.00 8.63 107 ILE B N 1
ATOM 1862 C CA . ILE B 1 131 ? 29.769 18.599 45.419 1.00 8.24 107 ILE B CA 1
ATOM 1863 C C . ILE B 1 131 ? 31.068 19.138 46.026 1.00 8.34 107 ILE B C 1
ATOM 1864 O O . ILE B 1 131 ? 31.072 19.760 47.084 1.00 9.05 107 ILE B O 1
ATOM 1869 N N . THR B 1 132 ? 32.194 18.863 45.366 1.00 7.99 108 THR B N 1
ATOM 1870 C CA . THR B 1 132 ? 33.466 19.406 45.805 1.00 8.29 108 THR B CA 1
ATOM 1871 C C . THR B 1 132 ? 33.843 20.705 45.102 1.00 8.49 108 THR B C 1
ATOM 1872 O O . THR B 1 132 ? 34.597 21.508 45.651 1.00 9.00 108 THR B O 1
ATOM 1876 N N A SER B 1 133 ? 33.343 20.890 43.881 0.50 7.72 109 SER B N 1
ATOM 1877 N N B SER B 1 133 ? 33.314 20.931 43.909 0.50 8.50 109 SER B N 1
ATOM 1878 C CA A SER B 1 133 ? 33.585 22.125 43.114 0.50 8.10 109 SER B CA 1
ATOM 1879 C CA B SER B 1 133 ? 33.535 22.221 43.251 0.50 8.52 109 SER B CA 1
ATOM 1880 C C A SER B 1 133 ? 32.381 22.451 42.223 0.50 7.67 109 SER B C 1
ATOM 1881 C C B SER B 1 133 ? 32.387 22.462 42.290 0.50 7.71 109 SER B C 1
ATOM 1882 O O A SER B 1 133 ? 31.827 21.571 41.571 0.50 8.46 109 SER B O 1
ATOM 1883 O O B SER B 1 133 ? 31.914 21.547 41.640 0.50 8.85 109 SER B O 1
ATOM 1888 N N . ASP B 1 134 ? 32.017 23.734 42.211 1.00 7.51 110 ASP B N 1
ATOM 1889 C CA . ASP B 1 134 ? 31.025 24.264 41.286 1.00 7.01 110 ASP B CA 1
ATOM 1890 C C . ASP B 1 134 ? 31.671 25.486 40.605 1.00 7.27 110 ASP B C 1
ATOM 1891 O O . ASP B 1 134 ? 32.202 26.366 41.292 1.00 7.85 110 ASP B O 1
ATOM 1896 N N . GLN B 1 135 ? 31.646 25.516 39.285 1.00 6.80 111 GLN B N 1
ATOM 1897 C CA . GLN B 1 135 ? 31.953 26.686 38.505 1.00 7.26 111 GLN B CA 1
ATOM 1898 C C . GLN B 1 135 ? 30.749 27.068 37.654 1.00 7.47 111 GLN B C 1
ATOM 1899 O O . GLN B 1 135 ? 30.291 26.232 36.892 1.00 8.08 111 GLN B O 1
ATOM 1905 N N . ASP B 1 136 ? 30.319 28.343 37.710 1.00 7.23 112 ASP B N 1
ATOM 1906 C CA . ASP B 1 136 ? 29.234 28.848 36.892 1.00 7.28 112 ASP B CA 1
ATOM 1907 C C . ASP B 1 136 ? 29.790 29.853 35.858 1.00 7.40 112 ASP B C 1
ATOM 1908 O O . ASP B 1 136 ? 30.566 30.753 36.214 1.00 8.02 112 ASP B O 1
ATOM 1913 N N . TYR B 1 137 ? 29.385 29.679 34.606 1.00 7.43 113 TYR B N 1
ATOM 1914 C CA . TYR B 1 137 ? 29.719 30.603 33.485 1.00 7.78 113 TYR B CA 1
ATOM 1915 C C . TYR B 1 137 ? 28.431 31.009 32.776 1.00 7.97 113 TYR B C 1
ATOM 1916 O O . TYR B 1 137 ? 27.571 30.204 32.493 1.00 8.94 113 TYR B O 1
ATOM 1925 N N . TYR B 1 138 ? 28.333 32.335 32.454 1.00 7.73 114 TYR B N 1
ATOM 1926 C CA . TYR B 1 138 ? 27.201 32.886 31.728 1.00 7.84 114 TYR B CA 1
ATOM 1927 C C . TYR B 1 138 ? 27.589 34.246 31.229 1.00 7.35 114 TYR B C 1
ATOM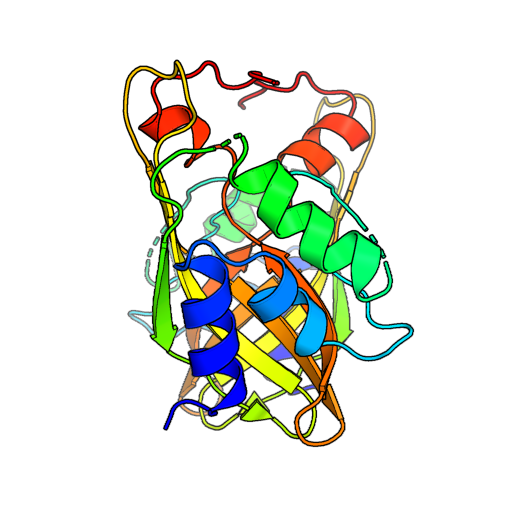 1928 O O . TYR B 1 138 ? 28.584 34.857 31.694 1.00 7.38 114 TYR B O 1
ATOM 1937 N N . SER B 1 139 ? 26.824 34.798 30.303 1.00 8.02 115 SER B N 1
ATOM 1938 C CA . SER B 1 139 ? 27.148 36.102 29.722 1.00 8.37 115 SER B CA 1
ATOM 1939 C C . SER B 1 139 ? 26.639 37.241 30.577 1.00 8.16 115 SER B C 1
ATOM 1940 O O . SER B 1 139 ? 25.438 37.585 30.550 1.00 8.23 115 SER B O 1
ATOM 1943 N N . LEU B 1 140 ? 27.533 37.901 31.293 1.00 8.21 116 LEU B N 1
ATOM 1944 C CA . LEU B 1 140 ? 27.158 39.061 32.074 1.00 9.74 116 LEU B CA 1
ATOM 1945 C C . LEU B 1 140 ? 26.672 40.167 31.111 1.00 8.66 116 LEU B C 1
ATOM 1946 O O . LEU B 1 140 ? 25.736 40.909 31.441 1.00 9.75 116 LEU B O 1
ATOM 1951 N N . SER B 1 141 ? 27.260 40.277 29.913 1.00 9.79 117 SER B N 1
ATOM 1952 C CA . SER B 1 141 ? 26.836 41.348 28.963 1.00 11.22 117 SER B CA 1
ATOM 1953 C C . SER B 1 141 ? 25.375 41.123 28.586 1.00 9.98 117 SER B C 1
ATOM 1954 O O . SER B 1 141 ? 24.623 42.085 28.516 1.00 11.22 117 SER B O 1
ATOM 1957 N N . SER B 1 142 ? 24.943 39.907 28.389 1.00 8.95 118 SER B N 1
ATOM 1958 C CA . SER B 1 142 ? 23.578 39.625 28.036 1.00 8.87 118 SER B CA 1
ATOM 1959 C C . SER B 1 142 ? 22.670 39.898 29.231 1.00 9.29 118 SER B C 1
ATOM 1960 O O . SER B 1 142 ? 21.548 40.405 29.048 1.00 9.65 118 SER B O 1
ATOM 1963 N N . VAL B 1 143 ? 23.071 39.496 30.427 1.00 8.47 119 VAL B N 1
ATOM 1964 C CA . VAL B 1 143 ? 22.300 39.802 31.620 1.00 8.22 119 VAL B CA 1
ATOM 1965 C C . VAL B 1 143 ? 22.010 41.301 31.688 1.00 8.03 119 VAL B C 1
ATOM 1966 O O . VAL B 1 143 ? 20.867 41.742 31.874 1.00 8.83 119 VAL B O 1
ATOM 1970 N N . LEU B 1 144 ? 23.052 42.101 31.597 1.00 8.54 120 LEU B N 1
ATOM 1971 C CA . LEU B 1 144 ? 22.908 43.563 31.754 1.00 8.24 120 LEU B CA 1
ATOM 1972 C C . LEU B 1 144 ? 22.089 44.146 30.637 1.00 9.39 120 LEU B C 1
ATOM 1973 O O . LEU B 1 144 ? 21.231 45.027 30.864 1.00 10.33 120 LEU B O 1
ATOM 1978 N N . ALA B 1 145 ? 22.353 43.755 29.403 1.00 8.77 121 ALA B N 1
ATOM 1979 C CA . ALA B 1 145 ? 21.602 44.278 28.275 1.00 9.97 121 ALA B CA 1
ATOM 1980 C C . ALA B 1 145 ? 20.103 43.923 28.389 1.00 8.94 121 ALA B C 1
ATOM 1981 O O . ALA B 1 145 ? 19.266 44.798 28.184 1.00 10.26 121 ALA B O 1
ATOM 1983 N N . GLN B 1 146 ? 19.778 42.675 28.700 1.00 8.37 122 GLN B N 1
ATOM 1984 C CA . GLN B 1 146 ? 18.382 42.279 28.839 1.00 7.79 122 GLN B CA 1
ATOM 1985 C C . GLN B 1 146 ? 17.703 43.086 29.931 1.00 7.86 122 GLN B C 1
ATOM 1986 O O . GLN B 1 146 ? 16.516 43.345 29.868 1.00 8.47 122 GLN B O 1
ATOM 1992 N N . SER B 1 147 ? 18.495 43.383 30.962 1.00 8.01 123 SER B N 1
ATOM 1993 C CA . SER B 1 147 ? 18.003 44.111 32.152 1.00 8.00 123 SER B CA 1
ATOM 1994 C C . SER B 1 147 ? 17.818 45.596 31.963 1.00 8.00 123 SER B C 1
ATOM 1995 O O . SER B 1 147 ? 17.233 46.253 32.841 1.00 8.63 123 SER B O 1
ATOM 1998 N N . GLY B 1 148 ? 18.294 46.125 30.841 1.00 8.70 124 GLY B N 1
ATOM 1999 C CA . GLY B 1 148 ? 18.230 47.557 30.582 1.00 8.47 124 GLY B CA 1
ATOM 2000 C C . GLY B 1 148 ? 19.237 48.333 31.421 1.00 9.20 124 GLY B C 1
ATOM 2001 O O . GLY B 1 148 ? 19.052 49.548 31.617 1.00 11.30 124 GLY B O 1
ATOM 2002 N N . LEU B 1 149 ? 20.338 47.691 31.813 1.00 10.09 125 LEU B N 1
ATOM 2003 C CA . LEU B 1 149 ? 21.368 48.313 32.591 1.00 9.91 125 LEU B CA 1
ATOM 2004 C C . LEU B 1 149 ? 22.562 48.659 31.718 1.00 14.07 125 LEU B C 1
ATOM 2005 O O . LEU B 1 149 ? 22.774 48.014 30.676 1.00 14.15 125 LEU B O 1
ATOM 2010 N N . PRO B 1 150 ? 23.369 49.661 32.133 1.00 21.34 126 PRO B N 1
ATOM 2011 C CA . PRO B 1 150 ? 24.543 49.982 31.336 1.00 22.38 126 PRO B CA 1
ATOM 2012 C C . PRO B 1 150 ? 25.536 48.842 31.284 1.00 21.36 126 PRO B C 1
ATOM 2013 O O . PRO B 1 150 ? 25.642 48.043 32.216 1.00 22.34 126 PRO B O 1
ATOM 2017 N N . ALA B 1 151 ? 26.369 48.857 30.249 1.00 26.94 127 ALA B N 1
ATOM 2018 C CA . ALA B 1 151 ? 27.319 47.771 30.053 1.00 25.80 127 ALA B CA 1
ATOM 2019 C C . ALA B 1 151 ? 28.403 47.668 31.135 1.00 27.38 127 ALA B C 1
ATOM 2020 O O . ALA B 1 151 ? 28.994 46.606 31.331 1.00 30.46 127 ALA B O 1
ATOM 2022 N N . ASP B 1 152 ? 28.652 48.775 31.826 1.00 29.19 128 ASP B N 1
ATOM 2023 C CA . ASP B 1 152 ? 29.632 48.803 32.904 1.00 26.06 128 ASP B CA 1
ATOM 2024 C C . ASP B 1 152 ? 28.935 48.995 34.245 1.00 33.75 128 ASP B C 1
ATOM 2025 O O . ASP B 1 152 ? 29.418 49.727 35.109 1.00 54.54 128 ASP B O 1
ATOM 2030 N N . TRP B 1 153 ? 27.795 48.333 34.409 1.00 28.19 129 TRP B N 1
ATOM 2031 C CA . TRP B 1 153 ? 27.003 48.455 35.627 1.00 30.28 129 TRP B CA 1
ATOM 2032 C C . TRP B 1 153 ? 27.519 47.546 36.737 1.00 34.41 129 TRP B C 1
ATOM 2033 O O . TRP B 1 153 ? 27.813 46.372 36.510 1.00 37.63 129 TRP B O 1
ATOM 2044 N N . THR B 1 154 ? 27.622 48.101 37.940 1.00 33.82 130 THR B N 1
ATOM 2045 C CA . THR B 1 154 ? 28.064 47.349 39.108 1.00 45.46 130 THR B CA 1
ATOM 2046 C C . THR B 1 154 ? 27.058 47.662 40.220 1.00 45.00 130 THR B C 1
ATOM 2047 O O . THR B 1 154 ? 26.433 48.736 40.215 1.00 47.28 130 THR B O 1
ATOM 2051 N N . PRO B 1 155 ? 26.884 46.728 41.168 1.00 47.82 131 PRO B N 1
ATOM 2052 C CA . PRO B 1 155 ? 25.954 46.967 42.282 1.00 47.12 131 PRO B CA 1
ATOM 2053 C C . PRO B 1 155 ? 26.381 48.131 43.183 1.00 60.89 131 PRO B C 1
ATOM 2054 O O . PRO B 1 155 ? 26.012 49.274 42.922 1.00 56.65 131 PRO B O 1
#

Foldseek 3Di:
DDDVLVVQCQCCLQDDQLQSNLVQADQFAKEAEPQQGDIGGSVVSSVVSVVCVCFARWGKAFPDKDDDVQKIKTKIKTWGADPPFQAIAIWIIWIFGADVRHTRYIYHDTHPQRRQVRRNHDSPDDD/DDDVLVVQCQCCLQDDQLQSNLVQADQFAKEAEPQQGDIGGSVVSSVVSVVCVCQARWGKAFPDKDDDVQKIKTKIKTWGAHPPFQAIAIWIIWIFGHDVRHTRYIYHDTHPQRRQVRRNHDSPDDD

Organism: Catenulispora acidiphila (strain DSM 44928 / JCM 14897 / NBRC 102108 / NRRL B-24433 / ID139908) (NCBI:txid479433)

InterPro domains:
  IPR032710 NTF2-like domain superfamily [SSF54427] (1-126)
  IPR037401 SnoaL-like domain [PF12680] (7-108)

Solvent-accessible surface area: 11754 Å² total

Nearest PDB structures (foldseek):
  6uad-assembly1_A  TM=8.276E-01  e=2.020E-08  Comamonas testosteroni
  2bng-assembly1_B  TM=8.245E-01  e=2.673E-07  Mycobacterium tuberculosis H37Rv
  2bng-assembly1_C-2  TM=7.926E-01  e=6.062E-07  Mycobacterium tuberculosis H37Rv
  6w3g-assembly1_A  TM=7.623E-01  e=4.272E-06  synthetic construct
  6w3f-assembly2_B  TM=6.911E-01  e=4.679E-05  synthetic construct

B-factor: mean 16.22, std 13.18, range [5.79, 145.34]

Secondary structure (DSSP, 8-state):
---HHHHHHHHHHHSS-HHHHHTTEEEEEEEEETTTTB---HHHHHHHHHHHH--EEEEEEEEEEEEETTEEEEEEEEEEE-TTSSS-EEE--EEEEEETTEEEEEEE---HHHHHHHHT--TT---/---HHHHHHHHHHHSS-HHHHHTTEEEEEEEEETTTTB---HHHHHHHHHHHH--EEEEEEEEEEEEETTEEEEEEEEEEE-TTSSS-EEE--EEEEEETTEEEEEEE---HHHHHHHHT--TT---

Sequence (254 aa):
TTPEIVTAWAAAWTGTNPNALGTLFAADGTYVDHAIGATTTGREQISGWKARTDAIENNVHVTITKAYYRAGDHVTIEAVYGGHIKGAPTPFAVPATLLRTRGEEITSSDQDYYSLSSSVLAQSGLPADWTPTTPEIVTAWAAAWTGTNPNALGTLFAADGTYVDHAIIGATTTGREQISSGWKARTDAIENNVHVTITKAYYRAGDHVTIEAVYGGHIKGAPTPFAVPATLLRTRGEEITSSDQDYYSLSSVLAQSGLPADWTP

Radius of gyration: 18.31 Å; Cα contacts (8 Å, |Δi|>4): 611; chains: 2; bounding box: 36×40×49 Å

CATH classification: 3.10.450.50